Protein AF-A0A0R3QL56-F1 (afdb_monomer_lite)

Foldseek 3Di:
DPPPPDDDVVVVLVVQQLLQLQFDDDLVDDRPDPPADSDPPRSNVNHDPAQPQPDDDPPDDPVLVVPDDLPCVVVLVSLVRHPVVRYHPVVVVVSVVVNVSNVVNNVVDPDDDDDDPDDDDDDDDDDDDDDDPPQDPVCNPQPPPPVDCDVVVVVVVVVVVVVVVVVVVVVVVVVVVVVVVVVVVVVVVVVVVVVVVVVVVVVVVVVVVVVVVVVVVVVVVVD

Organism: NCBI:txid42155

Secondary structure (DSSP, 8-state):
--------HHHHHHHHHHHHHTS---TT---SSTTS--STTGGGTT---S--TTPPPP----GGGT--SGGGHHHHHHHHTS-GGGS-HHHHHHHHHHHHHHHHHHHH---PPPPPPPPPPPPPP-PPP---TT--GGGTTS-S-GGG--HHHHHHHHHHHHHHHHHHHHHHHHHHHHHHHHHHHHHHHHHHHHHHHHHHHHHHHHHHHHHHHHHHHHHHH--

InterPro domains:
  IPR007276 Nucleolar protein 14 [PF04147] (73-212)
  IPR007276 Nucleolar protein 14 [PTHR23183] (73-220)

Sequence (223 aa):
MIIEFGYLPEVIAFLHGVLLMAIENSDDEHCPTTTFPISLPHRRMLFVTDDCSMIEIPSQLDIKQIFVDDTDRPLLGLLSRLPRNLYPSQLLTELSALESFITAQSSRNLLKQLQRPAKQKKMLDLLEPRFDENYNIEKAHYEKNTAKKSKKVEIKQLTKKYKKELRGTVRELRRDNQFLNREKRQEMLESDKARKEKTKWLISTLQGQESEYKKNAYMKQKL

Radius of gyration: 65.93 Å; chains: 1; bounding box: 111×53×179 Å

Structure (mmCIF, N/CA/C/O backbone):
data_AF-A0A0R3QL56-F1
#
_entry.id   AF-A0A0R3QL56-F1
#
loop_
_atom_site.group_PDB
_atom_site.id
_atom_site.type_symbol
_atom_site.label_atom_id
_atom_site.label_alt_id
_atom_site.label_comp_id
_atom_site.label_asym_id
_atom_site.label_entity_id
_atom_site.label_seq_id
_atom_site.pdbx_PDB_ins_code
_atom_site.Cartn_x
_atom_site.Cartn_y
_atom_site.Cartn_z
_atom_site.occupancy
_atom_site.B_iso_or_equiv
_atom_site.auth_seq_id
_atom_site.auth_comp_id
_atom_site.auth_asym_id
_atom_site.auth_atom_id
_atom_site.pdbx_PDB_model_num
ATOM 1 N N . MET A 1 1 ? 39.988 13.722 -43.115 1.00 32.56 1 MET A N 1
ATOM 2 C CA . MET A 1 1 ? 38.906 13.923 -44.096 1.00 32.56 1 MET A CA 1
ATOM 3 C C . MET A 1 1 ? 38.188 12.591 -44.221 1.00 32.56 1 MET A C 1
ATOM 5 O O . MET A 1 1 ? 38.680 11.711 -44.910 1.00 32.56 1 MET A O 1
ATOM 9 N N . ILE A 1 2 ? 37.149 12.380 -43.412 1.00 34.25 2 ILE A N 1
ATOM 10 C CA . ILE A 1 2 ? 36.343 11.156 -43.468 1.00 34.25 2 ILE A CA 1
ATOM 11 C C . ILE A 1 2 ? 35.425 11.362 -44.668 1.00 34.25 2 ILE A C 1
ATOM 13 O O . ILE A 1 2 ? 34.554 12.224 -44.622 1.00 34.25 2 ILE A O 1
ATOM 17 N N . ILE A 1 3 ? 35.720 10.687 -45.775 1.00 43.38 3 ILE A N 1
ATOM 18 C CA . ILE A 1 3 ? 34.840 10.676 -46.941 1.00 43.38 3 ILE A CA 1
ATOM 19 C C . ILE A 1 3 ? 33.624 9.857 -46.506 1.00 43.38 3 ILE A C 1
ATOM 21 O O . ILE A 1 3 ? 33.721 8.642 -46.351 1.00 43.38 3 ILE A O 1
ATOM 25 N N . GLU A 1 4 ? 32.513 10.527 -46.200 1.00 44.88 4 GLU A N 1
ATOM 26 C CA . GLU A 1 4 ? 31.228 9.859 -46.020 1.00 44.88 4 GLU A CA 1
ATOM 27 C C . GLU A 1 4 ? 30.802 9.313 -47.385 1.00 44.88 4 GLU A C 1
ATOM 29 O O . GLU A 1 4 ? 30.279 10.038 -48.229 1.00 44.88 4 GLU A O 1
ATOM 34 N N . PHE A 1 5 ? 31.068 8.031 -47.628 1.00 59.28 5 PHE A N 1
ATOM 35 C CA . PHE A 1 5 ? 30.445 7.309 -48.729 1.00 59.28 5 PHE A CA 1
ATOM 36 C C . PHE A 1 5 ? 28.973 7.105 -48.362 1.00 59.28 5 PHE A C 1
ATOM 38 O O . PHE A 1 5 ? 28.604 6.147 -47.688 1.00 59.28 5 PHE A O 1
ATOM 45 N N . GLY A 1 6 ? 28.135 8.076 -48.720 1.00 60.78 6 GLY A N 1
ATOM 46 C CA . GLY A 1 6 ? 26.689 7.937 -48.621 1.00 60.78 6 GLY A CA 1
ATOM 47 C C . GLY A 1 6 ? 26.198 6.908 -49.636 1.00 60.78 6 GLY A C 1
ATOM 48 O O . GLY A 1 6 ? 26.527 6.994 -50.818 1.00 60.78 6 GLY A O 1
ATOM 49 N N . TYR A 1 7 ? 25.397 5.945 -49.187 1.00 71.88 7 TYR A N 1
ATOM 50 C CA . TYR A 1 7 ? 24.716 5.008 -50.075 1.00 71.88 7 TYR A CA 1
ATOM 51 C C . TYR A 1 7 ? 23.687 5.756 -50.938 1.00 71.88 7 TYR A C 1
ATOM 53 O O . TYR A 1 7 ? 22.741 6.343 -50.407 1.00 71.88 7 TYR A O 1
ATOM 61 N N . LEU A 1 8 ? 23.868 5.740 -52.263 1.00 77.12 8 LEU A N 1
ATOM 62 C CA . LEU A 1 8 ? 22.960 6.364 -53.229 1.00 77.12 8 LEU A CA 1
ATOM 63 C C . LEU A 1 8 ? 22.111 5.288 -53.934 1.00 77.12 8 LEU A C 1
ATOM 65 O O . LEU A 1 8 ? 22.540 4.742 -54.956 1.00 77.12 8 LEU A O 1
ATOM 69 N N . PRO A 1 9 ? 20.895 4.982 -53.435 1.00 76.31 9 PRO A N 1
ATOM 70 C CA . PRO A 1 9 ? 20.059 3.912 -53.986 1.00 76.31 9 PRO A CA 1
ATOM 71 C C . PRO A 1 9 ? 19.673 4.145 -55.449 1.00 76.31 9 PRO A C 1
ATOM 73 O O . PRO A 1 9 ? 19.550 3.193 -56.214 1.00 76.31 9 PRO A O 1
ATOM 76 N N . GLU A 1 10 ? 19.503 5.405 -55.853 1.00 80.44 10 GLU A N 1
ATOM 77 C CA . GLU A 1 10 ? 19.100 5.774 -57.213 1.00 80.44 10 GLU A CA 1
ATOM 78 C C . GLU A 1 10 ? 20.155 5.386 -58.252 1.00 80.44 10 GLU A C 1
ATOM 80 O O . GLU A 1 10 ? 19.816 4.839 -59.300 1.00 80.44 10 GLU A O 1
ATOM 85 N N . VAL A 1 11 ? 21.437 5.611 -57.943 1.00 78.75 11 VAL A N 1
ATOM 86 C CA . VAL A 1 11 ? 22.557 5.279 -58.837 1.00 78.75 11 VAL A CA 1
ATOM 87 C C . VAL A 1 11 ? 22.675 3.766 -58.995 1.00 78.75 11 VAL A C 1
ATOM 89 O O . VAL A 1 11 ? 22.840 3.268 -60.105 1.00 78.75 11 VAL A O 1
ATOM 92 N N . ILE A 1 12 ? 22.524 3.020 -57.902 1.00 76.88 12 ILE A N 1
ATOM 93 C CA . ILE A 1 12 ? 22.614 1.555 -57.913 1.00 76.88 12 ILE A CA 1
ATOM 94 C C . ILE A 1 12 ? 21.428 0.944 -58.663 1.00 76.88 12 ILE A C 1
ATOM 96 O O . ILE A 1 12 ? 21.616 0.060 -59.498 1.00 76.88 12 ILE A O 1
ATOM 100 N N . ALA A 1 13 ? 20.214 1.449 -58.434 1.00 79.25 13 ALA A N 1
ATOM 101 C CA . ALA A 1 13 ? 19.027 1.023 -59.168 1.00 79.25 13 ALA A CA 1
ATOM 102 C C . ALA A 1 13 ? 19.128 1.363 -60.666 1.00 79.25 13 ALA A C 1
ATOM 104 O O . ALA A 1 13 ? 18.725 0.561 -61.513 1.00 79.25 13 ALA A O 1
ATOM 105 N N . PHE A 1 14 ? 19.720 2.515 -61.003 1.00 82.31 14 PHE A N 1
ATOM 106 C CA . PHE A 1 14 ? 20.010 2.898 -62.382 1.00 82.31 14 PHE A CA 1
ATOM 107 C C . PHE A 1 14 ? 20.999 1.931 -63.047 1.00 82.31 14 PHE A C 1
ATOM 109 O O . PHE A 1 14 ? 20.688 1.376 -64.098 1.00 82.31 14 PHE A O 1
ATOM 116 N N . LEU A 1 15 ? 22.147 1.661 -62.416 1.00 79.44 15 LEU A N 1
ATOM 117 C CA . LEU A 1 15 ? 23.152 0.716 -62.922 1.00 79.44 15 LEU A CA 1
ATOM 118 C C . LEU A 1 15 ? 22.586 -0.700 -63.083 1.00 79.44 15 LEU A C 1
ATOM 120 O O . LEU A 1 15 ? 22.841 -1.356 -64.092 1.00 79.44 15 LEU A O 1
ATOM 124 N N . HIS A 1 16 ? 21.773 -1.152 -62.128 1.00 80.25 16 HIS A N 1
ATOM 125 C CA . HIS A 1 16 ? 21.081 -2.434 -62.213 1.00 80.25 16 HIS A CA 1
ATOM 126 C C . HIS A 1 16 ? 20.135 -2.488 -63.423 1.00 80.25 16 HIS A C 1
ATOM 128 O O . HIS A 1 16 ? 20.106 -3.488 -64.134 1.00 80.25 16 HIS A O 1
ATOM 134 N N . GLY A 1 17 ? 19.385 -1.414 -63.694 1.00 82.12 17 GLY A N 1
ATOM 135 C CA . GLY A 1 17 ? 18.523 -1.325 -64.875 1.00 82.12 17 GLY A CA 1
ATOM 136 C C . GLY A 1 17 ? 19.298 -1.316 -66.197 1.00 82.12 17 GLY A C 1
ATOM 137 O O . GLY A 1 17 ? 18.910 -2.018 -67.129 1.00 82.12 17 GLY A O 1
ATOM 138 N N . VAL A 1 18 ? 20.429 -0.604 -66.262 1.00 83.12 18 VAL A N 1
ATOM 139 C CA . VAL A 1 18 ? 21.322 -0.605 -67.439 1.00 83.12 18 VAL A CA 1
ATOM 140 C C . VAL A 1 18 ? 21.872 -2.004 -67.714 1.00 83.12 18 VAL A C 1
ATOM 142 O O . VAL A 1 18 ? 21.819 -2.470 -68.851 1.00 83.12 18 VAL A O 1
ATOM 145 N N . LEU A 1 19 ? 22.362 -2.695 -66.680 1.00 81.75 19 LEU A N 1
ATOM 146 C CA . LEU A 1 19 ? 22.872 -4.061 -66.811 1.00 81.75 19 LEU A CA 1
ATOM 147 C C . LEU A 1 19 ? 21.775 -5.040 -67.227 1.00 81.75 19 LEU A C 1
ATOM 149 O O . LEU A 1 19 ? 22.025 -5.908 -68.059 1.00 81.75 19 LEU A O 1
ATOM 153 N N . LEU A 1 20 ? 20.555 -4.871 -66.712 1.00 82.88 20 LEU A N 1
ATOM 154 C CA . LEU A 1 20 ? 19.416 -5.684 -67.121 1.00 82.88 20 LEU A CA 1
ATOM 155 C C . LEU A 1 20 ? 19.157 -5.518 -68.629 1.00 82.88 20 LEU A C 1
ATOM 157 O O . LEU A 1 20 ? 19.038 -6.508 -69.336 1.00 82.88 20 LEU A O 1
ATOM 161 N N . MET A 1 21 ? 19.197 -4.302 -69.177 1.00 82.38 21 MET A N 1
ATOM 162 C CA . MET A 1 21 ? 19.014 -4.082 -70.623 1.00 82.38 21 MET A CA 1
ATOM 163 C C . MET A 1 21 ? 20.116 -4.679 -71.520 1.00 82.38 21 MET A C 1
ATOM 165 O O . MET A 1 21 ? 19.913 -4.804 -72.731 1.00 82.38 21 MET A O 1
ATOM 169 N N . ALA A 1 22 ? 21.272 -5.023 -70.944 1.00 82.00 22 ALA A N 1
ATOM 170 C CA . ALA A 1 22 ? 22.403 -5.640 -71.636 1.00 82.00 22 ALA A CA 1
ATOM 171 C C . ALA A 1 22 ? 22.375 -7.183 -71.610 1.00 82.00 22 ALA A C 1
ATOM 173 O O . ALA A 1 22 ? 23.239 -7.822 -72.211 1.00 82.00 22 ALA A O 1
ATOM 174 N N . ILE A 1 23 ? 21.392 -7.790 -70.935 1.00 81.31 23 ILE A N 1
ATOM 175 C CA . ILE A 1 23 ? 21.256 -9.241 -70.740 1.00 81.31 23 ILE A CA 1
ATOM 176 C C . ILE A 1 23 ? 19.947 -9.737 -71.371 1.00 81.31 23 ILE A C 1
ATOM 178 O O . ILE A 1 23 ? 18.990 -8.986 -71.570 1.00 81.31 23 ILE A O 1
ATOM 182 N N . GLU A 1 24 ? 19.894 -11.024 -71.709 1.00 77.19 24 GLU A N 1
ATOM 183 C CA . GLU A 1 24 ? 18.652 -11.693 -72.088 1.00 77.19 24 GLU A CA 1
ATOM 184 C C . GLU A 1 24 ? 17.809 -12.018 -70.842 1.00 77.19 24 GLU A C 1
ATOM 186 O O . GLU A 1 24 ? 18.185 -12.867 -70.036 1.00 77.19 24 GLU A O 1
ATOM 191 N N . ASN A 1 25 ? 16.665 -11.340 -70.684 1.00 71.94 25 ASN A N 1
ATOM 192 C CA . ASN A 1 25 ? 15.788 -11.489 -69.515 1.00 71.94 25 ASN A CA 1
ATOM 193 C C . ASN A 1 25 ? 14.375 -11.946 -69.903 1.00 71.94 25 ASN A C 1
ATOM 195 O O . ASN A 1 25 ? 13.873 -11.605 -70.975 1.00 71.94 25 ASN A O 1
ATOM 199 N N . SER A 1 26 ? 13.717 -12.666 -68.990 1.00 69.25 26 SER A N 1
ATOM 200 C CA . SER A 1 26 ? 12.323 -13.140 -69.117 1.00 69.25 26 SER A CA 1
ATOM 201 C C . SER A 1 26 ? 11.332 -12.104 -68.582 1.00 69.25 26 SER A C 1
ATOM 203 O O . SER A 1 26 ? 11.697 -11.346 -67.693 1.00 69.25 26 SER A O 1
ATOM 205 N N . ASP A 1 27 ? 10.097 -12.026 -69.090 1.00 64.25 27 ASP A N 1
ATOM 206 C CA . ASP A 1 27 ? 9.088 -10.983 -68.759 1.00 64.25 27 ASP A CA 1
ATOM 207 C C . ASP A 1 27 ? 8.802 -10.771 -67.260 1.00 64.25 27 ASP A C 1
ATOM 209 O O . ASP A 1 27 ? 8.359 -9.696 -66.864 1.00 64.25 27 ASP A O 1
ATOM 213 N N . ASP A 1 28 ? 9.153 -11.735 -66.412 1.00 67.38 28 ASP A N 1
ATOM 214 C CA . ASP A 1 28 ? 8.991 -11.648 -64.959 1.00 67.38 28 ASP A CA 1
ATOM 215 C C . ASP A 1 28 ? 10.048 -10.758 -64.262 1.00 67.38 28 ASP A C 1
ATOM 217 O O . ASP A 1 28 ? 9.819 -10.254 -63.158 1.00 67.38 28 ASP A O 1
ATOM 221 N N . GLU A 1 29 ? 11.202 -10.512 -64.893 1.00 72.38 29 GLU A N 1
ATOM 222 C CA . GLU A 1 29 ? 12.303 -9.721 -64.321 1.00 72.38 29 GLU A CA 1
ATOM 223 C C . GLU A 1 29 ? 12.139 -8.219 -64.620 1.00 72.38 29 GLU A C 1
ATOM 225 O O . GLU A 1 29 ? 12.361 -7.757 -65.744 1.00 72.38 29 GLU A O 1
ATOM 230 N N . HIS A 1 30 ? 11.767 -7.447 -63.596 1.00 67.75 30 HIS A N 1
ATOM 231 C CA . HIS A 1 30 ? 11.478 -6.015 -63.708 1.00 67.75 30 HIS A CA 1
ATOM 232 C C . HIS A 1 30 ? 12.658 -5.142 -63.261 1.00 67.75 30 HIS A C 1
ATOM 234 O O . HIS A 1 30 ? 13.338 -5.437 -62.275 1.00 67.75 30 HIS A O 1
ATOM 240 N N . CYS A 1 31 ? 12.866 -4.020 -63.957 1.00 67.81 31 CYS A N 1
ATOM 241 C CA . CYS A 1 31 ? 13.804 -2.987 -63.527 1.00 67.81 31 CYS A CA 1
ATOM 242 C C . CYS A 1 31 ? 13.354 -2.391 -62.177 1.00 67.81 31 CYS A C 1
ATOM 244 O O . CYS A 1 31 ? 12.169 -2.094 -62.018 1.00 67.81 31 CYS A O 1
ATOM 246 N N . PRO A 1 32 ? 14.271 -2.148 -61.222 1.00 67.25 32 PRO A N 1
ATOM 247 C CA . PRO A 1 32 ? 13.924 -1.532 -59.938 1.00 67.25 32 PRO A CA 1
ATOM 248 C C . PRO A 1 32 ? 13.447 -0.077 -60.087 1.00 67.25 32 PRO A C 1
ATOM 250 O O . PRO A 1 32 ? 12.722 0.425 -59.232 1.00 67.25 32 PRO A O 1
ATOM 253 N N . THR A 1 33 ? 13.820 0.585 -61.186 1.00 67.12 33 THR A N 1
ATOM 254 C CA . THR A 1 33 ? 13.411 1.953 -61.522 1.00 67.12 33 THR A CA 1
ATOM 255 C C . THR A 1 33 ? 12.491 1.948 -62.743 1.00 67.12 33 THR A C 1
ATOM 257 O O . THR A 1 33 ? 12.754 1.252 -63.723 1.00 67.12 33 THR A O 1
ATOM 260 N N . THR A 1 34 ? 11.455 2.790 -62.728 1.00 63.94 34 THR A N 1
ATOM 261 C CA . THR A 1 34 ? 10.482 2.962 -63.827 1.00 63.94 34 THR A CA 1
ATOM 262 C C . THR A 1 34 ? 11.047 3.671 -65.064 1.00 63.94 34 THR A C 1
ATOM 264 O O . THR A 1 34 ? 10.349 3.812 -66.065 1.00 63.94 34 THR A O 1
ATOM 267 N N . THR A 1 35 ? 12.302 4.124 -65.008 1.00 71.56 35 THR A N 1
ATOM 268 C CA . THR A 1 35 ? 12.969 4.882 -66.076 1.00 71.56 35 THR A CA 1
ATOM 269 C C . THR A 1 35 ? 13.346 4.017 -67.281 1.00 71.56 35 THR A C 1
ATOM 271 O O . THR A 1 35 ? 13.572 4.551 -68.364 1.00 71.56 35 THR A O 1
ATOM 274 N N . PHE A 1 36 ? 13.410 2.691 -67.125 1.00 76.44 36 PHE A N 1
ATOM 275 C CA . PHE A 1 36 ? 13.842 1.791 -68.194 1.00 76.44 36 PHE A CA 1
ATOM 276 C C . PHE A 1 36 ? 12.661 1.090 -68.878 1.00 76.44 36 PHE A C 1
ATOM 278 O O . PHE A 1 36 ? 11.717 0.674 -68.203 1.00 76.44 36 PHE A O 1
ATOM 285 N N . PRO A 1 37 ? 12.706 0.928 -70.212 1.00 71.25 37 PRO A N 1
ATOM 286 C CA . PRO A 1 37 ? 11.632 0.302 -70.973 1.00 71.25 37 PRO A CA 1
ATOM 287 C C . PRO A 1 37 ? 11.508 -1.196 -70.660 1.00 71.25 37 PRO A C 1
ATOM 289 O O . PRO A 1 37 ? 12.490 -1.936 -70.675 1.00 71.25 37 PRO A O 1
ATOM 292 N N . ILE A 1 38 ? 10.275 -1.646 -70.418 1.00 69.69 38 ILE A N 1
ATOM 293 C CA . ILE A 1 38 ? 9.968 -3.021 -69.983 1.00 69.69 38 ILE A CA 1
ATOM 294 C C . ILE A 1 38 ? 9.571 -3.917 -71.174 1.00 69.69 38 ILE A C 1
ATOM 296 O O . ILE A 1 38 ? 9.681 -5.135 -71.096 1.00 69.69 38 ILE A O 1
ATOM 300 N N . SER A 1 39 ? 9.152 -3.343 -72.307 1.00 78.69 39 SER A N 1
ATOM 301 C CA . SER A 1 39 ? 8.715 -4.098 -73.489 1.00 78.69 39 SER A CA 1
ATOM 302 C C . SER A 1 39 ? 9.831 -4.314 -74.517 1.00 78.69 39 SER A C 1
ATOM 304 O O . SER A 1 39 ? 10.695 -3.461 -74.739 1.00 78.69 39 SER A O 1
ATOM 306 N N . LEU A 1 40 ? 9.798 -5.459 -75.204 1.00 74.56 40 LEU A N 1
ATOM 307 C CA . LEU A 1 40 ? 10.603 -5.681 -76.409 1.00 74.56 40 LEU A CA 1
ATOM 308 C C . LEU A 1 40 ? 10.109 -4.763 -77.550 1.00 74.56 40 LEU A C 1
ATOM 310 O O . LEU A 1 40 ? 8.904 -4.523 -77.647 1.00 74.56 40 LEU A O 1
ATOM 314 N N . PRO A 1 41 ? 10.996 -4.227 -78.416 1.00 75.75 41 PRO A N 1
ATOM 315 C CA . PRO A 1 41 ? 12.444 -4.478 -78.513 1.00 75.75 41 PRO A CA 1
ATOM 316 C C . PRO A 1 41 ? 13.303 -3.631 -77.556 1.00 75.75 41 PRO A C 1
ATOM 318 O O . PRO A 1 41 ? 14.470 -3.943 -77.334 1.00 75.75 41 PRO A O 1
ATOM 321 N N . HIS A 1 42 ? 12.731 -2.583 -76.960 1.00 80.19 42 HIS A N 1
ATOM 322 C CA . HIS A 1 42 ? 13.450 -1.580 -76.168 1.00 80.19 42 HIS A CA 1
ATOM 323 C C . HIS A 1 42 ? 14.104 -2.151 -74.907 1.00 80.19 42 HIS A C 1
ATOM 325 O O . HIS A 1 42 ? 15.119 -1.636 -74.454 1.00 80.19 42 HIS A O 1
ATOM 331 N N . ARG A 1 43 ? 13.580 -3.256 -74.377 1.00 75.62 43 ARG A N 1
ATOM 332 C CA . ARG A 1 43 ? 14.170 -3.981 -73.250 1.00 75.62 43 ARG A CA 1
ATOM 333 C C . ARG A 1 43 ? 15.570 -4.547 -73.537 1.00 75.62 43 ARG A C 1
ATOM 335 O O . ARG A 1 43 ? 16.354 -4.678 -72.608 1.00 75.62 43 ARG A O 1
ATOM 342 N N . ARG A 1 44 ? 15.899 -4.863 -74.797 1.00 80.00 44 ARG A N 1
ATOM 343 C CA . ARG A 1 44 ? 17.210 -5.408 -75.221 1.00 80.00 44 ARG A CA 1
ATOM 344 C C . ARG A 1 44 ? 18.082 -4.366 -75.924 1.00 80.00 44 ARG A C 1
ATOM 346 O O . ARG A 1 44 ? 18.986 -4.722 -76.667 1.00 80.00 44 ARG A O 1
ATOM 353 N N . MET A 1 45 ? 17.810 -3.076 -75.726 1.00 81.56 45 MET A N 1
ATOM 354 C CA . MET A 1 45 ? 18.470 -2.008 -76.488 1.00 81.56 45 MET A CA 1
ATOM 355 C C . MET A 1 45 ? 19.997 -1.974 -76.306 1.00 81.56 45 MET A C 1
ATOM 357 O O . MET A 1 45 ? 20.696 -1.501 -77.194 1.00 81.56 45 MET A O 1
ATOM 361 N N . LEU A 1 46 ? 20.512 -2.466 -75.175 1.00 82.94 46 LEU A N 1
ATOM 362 C CA . LEU A 1 46 ? 21.948 -2.511 -74.879 1.00 82.94 46 LEU A CA 1
ATOM 363 C C . LEU A 1 46 ? 22.538 -3.923 -75.006 1.00 82.94 46 LEU A C 1
ATOM 365 O O . LEU A 1 46 ? 23.696 -4.140 -74.652 1.00 82.94 46 LEU A O 1
ATOM 369 N N . PHE A 1 47 ? 21.751 -4.892 -75.478 1.00 83.19 47 PHE A N 1
ATOM 370 C CA . PHE A 1 47 ? 22.224 -6.252 -75.689 1.00 83.19 47 PHE A CA 1
ATOM 371 C C . PHE A 1 47 ? 23.168 -6.275 -76.892 1.00 83.19 47 PHE A C 1
ATOM 373 O O . PHE A 1 47 ? 22.782 -5.922 -78.006 1.00 83.19 47 PHE A O 1
ATOM 380 N N . VAL A 1 48 ? 24.410 -6.691 -76.663 1.00 80.69 48 VAL A N 1
ATOM 381 C CA . VAL A 1 48 ? 25.426 -6.765 -77.714 1.00 80.69 48 VAL A CA 1
ATOM 382 C C . VAL A 1 48 ? 25.176 -8.010 -78.560 1.00 80.69 48 VAL A C 1
ATOM 384 O O . VAL A 1 48 ? 25.239 -9.126 -78.050 1.00 80.69 48 VAL A O 1
ATOM 387 N N . THR A 1 49 ? 24.872 -7.815 -79.843 1.00 75.88 49 THR A N 1
ATOM 388 C CA . THR A 1 49 ? 24.694 -8.898 -80.826 1.00 75.88 49 THR A CA 1
ATOM 389 C C . THR A 1 49 ? 25.927 -9.130 -81.691 1.00 75.88 49 THR A C 1
ATOM 391 O O . THR A 1 49 ? 26.100 -10.234 -82.201 1.00 75.88 49 THR A O 1
ATOM 394 N N . ASP A 1 50 ? 26.773 -8.110 -81.832 1.00 78.81 50 ASP A N 1
ATOM 395 C CA . ASP A 1 50 ? 27.890 -8.089 -82.774 1.00 78.81 50 ASP A CA 1
ATOM 396 C C . ASP A 1 50 ? 29.231 -8.174 -82.025 1.00 78.81 50 ASP A C 1
ATOM 398 O O . ASP A 1 50 ? 29.358 -7.694 -80.893 1.00 78.81 50 ASP A O 1
ATOM 402 N N . ASP A 1 51 ? 30.252 -8.758 -82.657 1.00 74.38 51 ASP A N 1
ATOM 403 C CA . ASP A 1 51 ? 31.580 -8.923 -82.057 1.00 74.38 51 ASP A CA 1
ATOM 404 C C . ASP A 1 51 ? 32.244 -7.558 -81.782 1.00 74.38 51 ASP A C 1
ATOM 406 O O . ASP A 1 51 ? 32.653 -6.842 -82.696 1.00 74.38 51 ASP A O 1
ATOM 410 N N . CYS A 1 52 ? 32.407 -7.205 -80.503 1.00 69.56 52 CYS A N 1
ATOM 411 C CA . CYS A 1 52 ? 32.957 -5.915 -80.058 1.00 69.56 52 CYS A CA 1
ATOM 412 C C . CYS A 1 52 ? 34.436 -5.996 -79.637 1.00 69.56 52 CYS A C 1
ATOM 414 O O . CYS A 1 52 ? 34.932 -5.146 -78.895 1.00 69.56 52 CYS A O 1
ATOM 416 N N . SER A 1 53 ? 35.161 -7.014 -80.100 1.00 67.50 53 SER A N 1
ATOM 417 C CA . SER A 1 53 ? 36.526 -7.341 -79.660 1.00 67.50 53 SER A CA 1
ATOM 418 C C . SER A 1 53 ? 37.581 -6.261 -79.948 1.00 67.50 53 SER A C 1
ATOM 420 O O . SER A 1 53 ? 38.635 -6.270 -79.315 1.00 67.50 53 SER A O 1
ATOM 422 N N . MET A 1 54 ? 37.296 -5.324 -80.859 1.00 63.78 54 MET A N 1
ATOM 423 C CA . MET A 1 54 ? 38.222 -4.282 -81.332 1.00 63.78 54 MET A CA 1
ATOM 424 C C . MET A 1 54 ? 37.961 -2.881 -80.751 1.00 63.78 54 MET A C 1
ATOM 426 O O . MET A 1 54 ? 38.633 -1.928 -81.138 1.00 63.78 54 MET A O 1
ATOM 430 N N . ILE A 1 55 ? 36.972 -2.719 -79.868 1.00 73.94 55 ILE A N 1
ATOM 431 C CA . ILE A 1 55 ? 36.605 -1.402 -79.330 1.00 73.94 55 ILE A CA 1
ATOM 432 C C . ILE A 1 55 ? 37.530 -1.044 -78.160 1.00 73.94 55 ILE A C 1
ATOM 434 O O . ILE A 1 55 ? 37.601 -1.772 -77.170 1.00 73.94 55 ILE A O 1
ATOM 438 N N . GLU A 1 56 ? 38.214 0.097 -78.255 1.00 67.81 56 GLU A N 1
ATOM 439 C CA . GLU A 1 56 ? 39.001 0.661 -77.155 1.00 67.81 56 GLU A CA 1
ATOM 440 C C . GLU A 1 56 ? 38.069 1.282 -76.108 1.00 67.81 56 GLU A C 1
ATOM 442 O O . GLU A 1 56 ? 37.300 2.201 -76.397 1.00 67.81 56 GLU A O 1
ATOM 447 N N . ILE A 1 57 ? 38.123 0.771 -74.876 1.00 67.56 57 ILE A N 1
ATOM 448 C CA . ILE A 1 57 ? 37.302 1.275 -73.773 1.00 67.56 57 ILE A CA 1
ATOM 449 C C . ILE A 1 57 ? 38.075 2.393 -73.059 1.00 67.56 57 ILE A C 1
ATOM 451 O O . ILE A 1 57 ? 39.195 2.155 -72.600 1.00 67.56 57 ILE A O 1
ATOM 455 N N . PRO A 1 58 ? 37.503 3.601 -72.902 1.00 65.69 58 PRO A N 1
ATOM 456 C CA . PRO A 1 58 ? 38.136 4.650 -72.116 1.00 65.69 58 PRO A CA 1
ATOM 457 C C . PRO A 1 58 ? 38.210 4.233 -70.639 1.00 65.69 58 PRO A C 1
ATOM 459 O O . PRO A 1 58 ? 37.196 4.043 -69.967 1.00 65.69 58 PRO A O 1
ATOM 462 N N . SER A 1 59 ? 39.430 4.106 -70.117 1.00 60.59 59 SER A N 1
ATOM 463 C CA . SER A 1 59 ? 39.716 3.772 -68.720 1.00 60.59 59 SER A CA 1
ATOM 464 C C . SER A 1 59 ? 39.446 4.978 -67.813 1.00 60.59 59 SER A C 1
ATOM 466 O O . SER A 1 59 ? 40.364 5.721 -67.465 1.00 60.59 59 SER A O 1
ATOM 468 N N . GLN A 1 60 ? 38.181 5.231 -67.478 1.00 58.84 60 GLN A N 1
ATOM 469 C CA . GLN A 1 60 ? 37.812 6.383 -66.642 1.00 58.84 60 GLN A CA 1
ATOM 470 C C . GLN A 1 60 ? 37.076 6.041 -65.348 1.00 58.84 60 GLN A C 1
ATOM 472 O O . GLN A 1 60 ? 36.920 6.928 -64.514 1.00 58.84 60 GLN A O 1
ATOM 477 N N . LEU A 1 61 ? 36.659 4.792 -65.126 1.00 57.91 61 LEU A N 1
ATOM 478 C CA . LEU A 1 61 ? 35.863 4.450 -63.947 1.00 57.91 61 LEU A CA 1
ATOM 479 C C . LEU A 1 61 ? 36.518 3.329 -63.142 1.00 57.91 61 LEU A C 1
ATOM 481 O O . LEU A 1 61 ? 36.575 2.184 -63.579 1.00 57.91 61 LEU A O 1
ATOM 485 N N . ASP A 1 62 ? 36.996 3.673 -61.945 1.00 63.06 62 ASP A N 1
ATOM 486 C CA . ASP A 1 62 ? 37.431 2.705 -60.940 1.00 63.06 62 ASP A CA 1
ATOM 487 C C . ASP A 1 62 ? 36.190 2.128 -60.251 1.00 63.06 62 ASP A C 1
ATOM 489 O O . ASP A 1 62 ? 35.658 2.665 -59.277 1.00 63.06 62 ASP A O 1
ATOM 493 N N . ILE A 1 63 ? 35.690 1.035 -60.819 1.00 62.59 63 ILE A N 1
ATOM 494 C CA . ILE A 1 63 ? 34.436 0.386 -60.427 1.00 62.59 63 ILE A CA 1
ATOM 495 C C . ILE A 1 63 ? 34.469 -0.075 -58.952 1.00 62.59 63 ILE A C 1
ATOM 497 O O . ILE A 1 63 ? 33.433 -0.147 -58.289 1.00 62.59 63 ILE A O 1
ATOM 501 N N . LYS A 1 64 ? 35.666 -0.291 -58.390 1.00 64.75 64 LYS A N 1
ATOM 502 C CA . LYS A 1 64 ? 35.876 -0.666 -56.981 1.00 64.75 64 LYS A CA 1
ATOM 503 C C . LYS A 1 64 ? 35.457 0.423 -55.991 1.00 64.75 64 LYS A C 1
ATOM 505 O O . LYS A 1 64 ? 35.177 0.105 -54.841 1.00 64.75 64 LYS A O 1
ATOM 510 N N . GLN A 1 65 ? 35.412 1.688 -56.414 1.00 64.00 65 GLN A N 1
ATOM 511 C CA . GLN A 1 65 ? 34.982 2.803 -55.558 1.00 64.00 65 GLN A CA 1
ATOM 512 C C . GLN A 1 65 ? 33.456 2.921 -55.462 1.00 64.00 65 GLN A C 1
ATOM 514 O O . GLN A 1 65 ? 32.953 3.558 -54.541 1.00 64.00 65 GLN A O 1
ATOM 519 N N . ILE A 1 66 ? 32.726 2.329 -56.412 1.00 64.62 66 ILE A N 1
ATOM 520 C CA . ILE A 1 66 ? 31.263 2.431 -56.507 1.00 64.62 66 ILE A CA 1
ATOM 521 C C . ILE A 1 66 ? 30.587 1.323 -55.687 1.00 64.62 66 ILE A C 1
ATOM 523 O O . ILE A 1 66 ? 29.563 1.560 -55.053 1.00 64.62 66 ILE A O 1
ATOM 527 N N . PHE A 1 67 ? 31.179 0.128 -55.663 1.00 64.25 67 PHE A N 1
ATOM 528 C CA . PHE A 1 67 ? 30.629 -1.057 -55.003 1.00 64.25 67 PHE A CA 1
ATOM 529 C C . PHE A 1 67 ? 31.248 -1.253 -53.617 1.00 64.25 67 PHE A C 1
ATOM 531 O O . PHE A 1 67 ? 32.230 -1.968 -53.458 1.00 64.25 67 PHE A O 1
ATOM 538 N N . VAL A 1 68 ? 30.729 -0.551 -52.609 1.00 62.16 68 VAL A N 1
ATOM 539 C CA . VAL A 1 68 ? 31.310 -0.544 -51.249 1.00 62.16 68 VAL A CA 1
ATOM 540 C C . VAL A 1 68 ? 30.571 -1.494 -50.285 1.00 62.16 68 VAL A C 1
ATOM 542 O O . VAL A 1 68 ? 31.180 -2.003 -49.338 1.00 62.16 68 VAL A O 1
ATOM 545 N N . ASP A 1 69 ? 29.301 -1.818 -50.561 1.00 61.44 69 ASP A N 1
ATOM 546 C CA . ASP A 1 69 ? 28.363 -2.386 -49.582 1.00 61.44 69 ASP A CA 1
ATOM 547 C C . ASP A 1 69 ? 27.715 -3.723 -50.006 1.00 61.44 69 ASP A C 1
ATOM 549 O O . ASP A 1 69 ? 27.748 -4.155 -51.153 1.00 61.44 69 ASP A O 1
ATOM 553 N N . ASP A 1 70 ? 27.060 -4.397 -49.052 1.00 60.25 70 ASP A N 1
ATOM 554 C CA . ASP A 1 70 ? 26.393 -5.704 -49.227 1.00 60.25 70 ASP A CA 1
ATOM 555 C C . ASP A 1 70 ? 25.194 -5.714 -50.202 1.00 60.25 70 ASP A C 1
ATOM 557 O O . ASP A 1 70 ? 24.565 -6.757 -50.417 1.00 60.25 70 ASP A O 1
ATOM 561 N N . THR A 1 71 ? 24.854 -4.572 -50.798 1.00 61.06 71 THR A N 1
ATOM 562 C CA . THR A 1 71 ? 23.712 -4.394 -51.707 1.00 61.06 71 THR A CA 1
ATOM 563 C C . THR A 1 71 ? 23.935 -4.950 -53.110 1.00 61.06 71 THR A C 1
ATOM 565 O O . THR A 1 71 ? 23.005 -4.950 -53.914 1.00 61.06 71 THR A O 1
ATOM 568 N N . ASP A 1 72 ? 25.129 -5.470 -53.394 1.00 66.19 72 ASP A N 1
ATOM 569 C CA . ASP A 1 72 ? 25.582 -5.794 -54.753 1.00 66.19 72 ASP A CA 1
ATOM 570 C C . ASP A 1 72 ? 25.371 -7.273 -55.127 1.00 66.19 72 ASP A C 1
ATOM 572 O O . ASP A 1 72 ? 25.679 -7.716 -56.234 1.00 66.19 72 ASP A O 1
ATOM 576 N N . ARG A 1 73 ? 24.770 -8.060 -54.222 1.00 66.19 73 ARG A N 1
ATOM 577 C CA . ARG A 1 73 ? 24.350 -9.450 -54.481 1.00 66.19 73 ARG A CA 1
ATOM 578 C C . ARG A 1 73 ? 23.504 -9.639 -55.751 1.00 66.19 73 ARG A C 1
ATOM 580 O O . ARG A 1 73 ? 23.802 -10.580 -56.486 1.00 66.19 73 ARG A O 1
ATOM 587 N N . PRO A 1 74 ? 22.478 -8.812 -56.050 1.00 70.19 74 PRO A N 1
ATOM 588 C CA . PRO A 1 74 ? 21.732 -8.948 -57.300 1.00 70.19 74 PRO A CA 1
ATOM 589 C C . PRO A 1 74 ? 22.599 -8.665 -58.537 1.00 70.19 7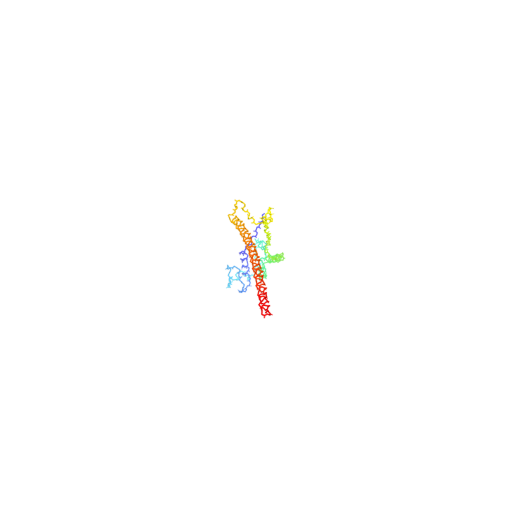4 PRO A C 1
ATOM 591 O O . PRO A 1 74 ? 22.419 -9.318 -59.563 1.00 70.19 74 PRO A O 1
ATOM 594 N N . LEU A 1 75 ? 23.590 -7.771 -58.435 1.00 74.44 75 LEU A N 1
ATOM 595 C CA . LEU A 1 75 ? 24.486 -7.442 -59.547 1.00 74.44 75 LEU A CA 1
ATOM 596 C C . LEU A 1 75 ? 25.387 -8.618 -59.921 1.00 74.44 75 LEU A C 1
ATOM 598 O O . LEU A 1 75 ? 25.572 -8.871 -61.106 1.00 74.44 75 LEU A O 1
ATOM 602 N N . LEU A 1 76 ? 25.875 -9.392 -58.945 1.00 77.62 76 LEU A N 1
ATOM 603 C CA . LEU A 1 76 ? 26.651 -10.608 -59.222 1.00 77.62 76 LEU A CA 1
ATOM 604 C C . LEU A 1 76 ? 25.863 -11.604 -60.093 1.00 77.62 76 LEU A C 1
ATOM 606 O O . LEU A 1 76 ? 26.414 -12.203 -61.016 1.00 77.62 76 LEU A O 1
ATOM 610 N N . GLY A 1 77 ? 24.558 -11.742 -59.830 1.00 78.50 77 GLY A N 1
ATOM 611 C CA . GLY A 1 77 ? 23.664 -12.566 -60.643 1.00 78.50 77 GLY A CA 1
ATOM 612 C C . GLY A 1 77 ? 23.578 -12.078 -62.090 1.00 78.50 77 GLY A C 1
ATOM 613 O O . GLY A 1 77 ? 23.657 -12.888 -63.012 1.00 78.50 77 GLY A O 1
ATOM 614 N N . LEU A 1 78 ? 23.495 -10.763 -62.300 1.00 78.75 78 LEU A N 1
ATOM 615 C CA . LEU A 1 78 ? 23.455 -10.161 -63.635 1.00 78.75 78 LEU A CA 1
ATOM 616 C C . LEU A 1 78 ? 24.792 -10.292 -64.378 1.00 78.75 78 LEU A C 1
ATOM 618 O O . LEU A 1 78 ? 24.810 -10.718 -65.529 1.00 78.75 78 LEU A O 1
ATOM 622 N N . LEU A 1 79 ? 25.919 -10.012 -63.718 1.00 81.12 79 LEU A N 1
ATOM 623 C CA . LEU A 1 79 ? 27.250 -10.110 -64.332 1.00 81.12 79 LEU A CA 1
ATOM 624 C C . LEU A 1 79 ? 27.549 -11.520 -64.863 1.00 81.12 79 LEU A C 1
ATOM 626 O O . LEU A 1 79 ? 28.145 -11.676 -65.930 1.00 81.12 79 LEU A O 1
ATOM 630 N N . SER A 1 80 ? 27.056 -12.552 -64.173 1.00 81.88 80 SER A N 1
ATOM 631 C CA . SER A 1 80 ? 27.206 -13.942 -64.611 1.00 81.88 80 SER A CA 1
ATOM 632 C C . SER A 1 80 ? 26.479 -14.272 -65.925 1.00 81.88 80 SER A C 1
ATOM 634 O O . SER A 1 80 ? 26.886 -15.196 -66.626 1.00 81.88 80 SER A O 1
ATOM 636 N N . ARG A 1 81 ? 25.430 -13.517 -66.280 1.00 83.00 81 ARG A N 1
ATOM 637 C CA . ARG A 1 81 ? 24.566 -13.766 -67.449 1.00 83.00 81 ARG A CA 1
ATOM 638 C C . ARG A 1 81 ? 24.986 -13.004 -68.708 1.00 83.00 81 ARG A C 1
ATOM 640 O O . ARG A 1 81 ? 24.388 -13.201 -69.763 1.00 83.00 81 ARG A O 1
ATOM 647 N N . LEU A 1 82 ? 25.983 -12.126 -68.617 1.00 83.19 82 LEU A N 1
ATOM 648 C CA . LEU A 1 82 ? 26.446 -11.333 -69.755 1.00 83.19 82 LEU A CA 1
ATOM 649 C C . LEU A 1 82 ? 27.087 -12.215 -70.848 1.00 83.19 82 LEU A C 1
ATOM 651 O O . LEU A 1 82 ? 27.779 -13.187 -70.525 1.00 83.19 82 LEU A O 1
ATOM 655 N N . PRO A 1 83 ? 26.930 -11.871 -72.142 1.00 79.94 83 PRO A N 1
ATOM 656 C CA . PRO A 1 83 ? 27.518 -12.625 -73.249 1.00 79.94 83 PRO A CA 1
ATOM 657 C C . PRO A 1 83 ? 29.043 -12.411 -73.335 1.00 79.94 83 PRO A C 1
ATOM 659 O O . PRO A 1 83 ? 29.546 -11.632 -74.139 1.00 79.94 83 PRO A O 1
ATOM 662 N N . ARG A 1 84 ? 29.809 -13.136 -72.507 1.00 78.81 84 ARG A N 1
ATOM 663 C CA . ARG A 1 84 ? 31.277 -12.994 -72.358 1.00 78.81 84 ARG A CA 1
ATOM 664 C C . ARG A 1 84 ? 32.074 -13.190 -73.652 1.00 78.81 84 ARG A C 1
ATOM 666 O O . ARG A 1 84 ? 33.163 -12.645 -73.779 1.00 78.81 84 ARG A O 1
ATOM 673 N N . ASN A 1 85 ? 31.537 -13.942 -74.607 1.00 78.75 85 ASN A N 1
ATOM 674 C CA . ASN A 1 85 ? 32.239 -14.283 -75.847 1.00 78.75 85 ASN A CA 1
ATOM 675 C C . ASN A 1 85 ? 32.353 -13.103 -76.828 1.00 78.75 85 ASN A C 1
ATOM 677 O O . ASN A 1 85 ? 33.200 -13.148 -77.712 1.00 78.75 85 ASN A O 1
ATOM 681 N N . LEU A 1 86 ? 31.523 -12.066 -76.669 1.00 79.62 86 LEU A N 1
ATOM 682 C CA . LEU A 1 86 ? 31.426 -10.936 -77.605 1.00 79.62 86 LEU A CA 1
ATOM 683 C C . LEU A 1 86 ? 32.250 -9.713 -77.163 1.00 79.62 86 LEU A C 1
ATOM 685 O O . LEU A 1 86 ? 32.356 -8.732 -77.900 1.00 79.62 86 LEU A O 1
ATOM 689 N N . TYR A 1 87 ? 32.822 -9.750 -75.955 1.00 81.12 87 TYR A N 1
ATOM 690 C CA . TYR A 1 87 ? 33.497 -8.610 -75.335 1.00 81.12 87 TYR A CA 1
ATOM 691 C C . TYR A 1 87 ? 35.025 -8.642 -75.506 1.00 81.12 87 TYR A C 1
ATOM 693 O O . TYR A 1 87 ? 35.623 -9.718 -75.587 1.00 81.12 87 TYR A O 1
ATOM 701 N N . PRO A 1 88 ? 35.689 -7.470 -75.509 1.00 84.38 88 PRO A N 1
ATOM 702 C CA . PRO A 1 88 ? 37.146 -7.386 -75.556 1.00 84.38 88 PRO A CA 1
ATOM 703 C C . PRO A 1 88 ? 37.794 -7.950 -74.281 1.00 84.38 88 PRO A C 1
ATOM 705 O O . PRO A 1 88 ? 37.229 -7.893 -73.185 1.00 84.38 88 PRO A O 1
ATOM 708 N N . SER A 1 89 ? 39.029 -8.445 -74.405 1.00 81.25 89 SER A N 1
ATOM 709 C CA . SER A 1 89 ? 39.771 -9.091 -73.307 1.00 81.25 89 SER A CA 1
ATOM 710 C C . SER A 1 89 ? 39.995 -8.179 -72.096 1.00 81.25 89 SER A C 1
ATOM 712 O O . SER A 1 89 ? 39.963 -8.658 -70.965 1.00 81.25 89 SER A O 1
ATOM 714 N N . GLN A 1 90 ? 40.144 -6.870 -72.324 1.00 81.88 90 GLN A N 1
ATOM 715 C CA . GLN A 1 90 ? 40.266 -5.849 -71.276 1.00 81.88 90 GLN A CA 1
ATOM 716 C C . GLN A 1 90 ? 39.031 -5.808 -70.363 1.00 81.88 90 GLN A C 1
ATOM 718 O O . GLN A 1 90 ? 39.146 -5.759 -69.140 1.00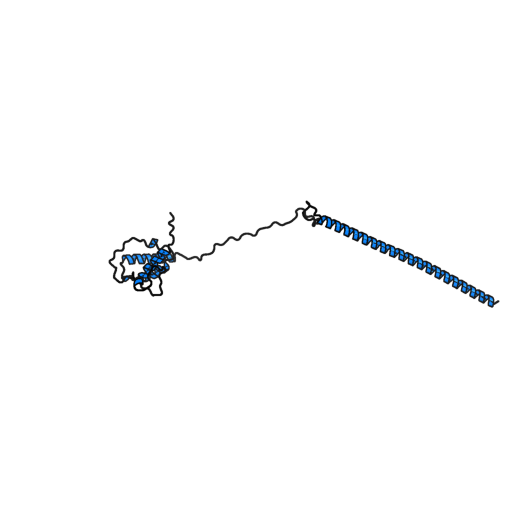 81.88 90 GLN A O 1
ATOM 723 N N . LEU A 1 91 ? 37.831 -5.878 -70.946 1.00 79.62 91 LEU A N 1
ATOM 724 C CA . LEU A 1 91 ? 36.581 -5.859 -70.188 1.00 79.62 91 LEU A CA 1
ATOM 725 C C . LEU A 1 91 ? 36.430 -7.146 -69.376 1.00 79.62 91 LEU A C 1
ATOM 727 O O . LEU A 1 91 ? 36.035 -7.105 -68.214 1.00 79.62 91 LEU A O 1
ATOM 731 N N . LEU A 1 92 ? 36.795 -8.290 -69.960 1.00 82.25 92 LEU A N 1
ATOM 732 C CA . LEU A 1 92 ? 36.731 -9.584 -69.281 1.00 82.25 92 LEU A CA 1
ATOM 733 C C . LEU A 1 92 ? 37.642 -9.639 -68.048 1.00 82.25 92 LEU A C 1
ATOM 735 O O . LEU A 1 92 ? 37.236 -10.179 -67.016 1.00 82.25 92 LEU A O 1
ATOM 739 N N . THR A 1 93 ? 38.839 -9.048 -68.120 1.00 85.19 93 THR A N 1
ATOM 740 C CA . THR A 1 93 ? 39.730 -8.954 -66.957 1.00 85.19 93 THR A CA 1
ATOM 741 C C . THR A 1 93 ? 39.128 -8.092 -65.852 1.00 85.19 93 THR A C 1
ATOM 743 O O . THR A 1 93 ? 39.111 -8.528 -64.700 1.00 85.19 93 THR A O 1
ATOM 746 N N . GLU A 1 94 ? 38.546 -6.938 -66.189 1.00 82.62 94 GLU A N 1
ATOM 747 C CA . GLU A 1 94 ? 37.909 -6.054 -65.203 1.00 82.62 94 GLU A CA 1
ATOM 748 C C . GLU A 1 94 ? 36.653 -6.676 -64.583 1.00 82.62 94 GLU A C 1
ATOM 750 O O . GLU A 1 94 ? 36.466 -6.612 -63.368 1.00 82.62 94 GLU A O 1
ATOM 755 N N . LEU A 1 95 ? 35.827 -7.363 -65.380 1.00 82.56 95 LEU A N 1
ATOM 756 C CA . LEU A 1 95 ? 34.668 -8.100 -64.872 1.00 82.56 95 LEU A CA 1
ATOM 757 C C . LEU A 1 95 ? 35.081 -9.205 -63.900 1.00 82.56 95 LEU A C 1
ATOM 759 O O . LEU A 1 95 ? 34.485 -9.334 -62.836 1.00 82.56 95 LEU A O 1
ATOM 763 N N . SER A 1 96 ? 36.120 -9.978 -64.226 1.00 84.94 96 SER A N 1
ATOM 764 C CA . SER A 1 96 ? 36.609 -11.033 -63.329 1.00 84.94 96 SER A CA 1
ATOM 765 C C . SER A 1 96 ? 37.168 -10.465 -62.018 1.00 84.94 96 SER A C 1
ATOM 767 O O . SER A 1 96 ? 36.916 -11.006 -60.937 1.00 84.94 96 SER A O 1
ATOM 769 N N . ALA A 1 97 ? 37.872 -9.329 -62.093 1.00 85.00 97 ALA A N 1
ATOM 770 C CA . ALA A 1 97 ? 38.366 -8.618 -60.924 1.00 85.00 97 ALA A CA 1
ATOM 771 C C . ALA A 1 97 ? 37.202 -8.115 -60.059 1.00 85.00 97 ALA A C 1
ATOM 773 O O . ALA A 1 97 ? 37.233 -8.283 -58.838 1.00 85.00 97 ALA A O 1
ATOM 774 N N . LEU A 1 98 ? 36.153 -7.576 -60.683 1.00 81.00 98 LEU A N 1
ATOM 775 C CA . LEU A 1 98 ? 34.941 -7.113 -60.016 1.00 81.00 98 LEU A CA 1
ATOM 776 C C . LEU A 1 98 ? 34.173 -8.255 -59.335 1.00 81.00 98 LEU A C 1
ATOM 778 O O . LEU A 1 98 ? 33.817 -8.138 -58.164 1.00 81.00 98 LEU A O 1
ATOM 782 N N . GLU A 1 99 ? 33.972 -9.382 -60.020 1.00 83.56 99 GLU A N 1
ATOM 783 C CA . GLU A 1 99 ? 33.320 -10.571 -59.452 1.00 83.56 99 GLU A CA 1
ATOM 784 C C . GLU A 1 99 ? 34.079 -11.088 -58.220 1.00 83.56 99 GLU A C 1
ATOM 786 O O . GLU A 1 99 ? 33.477 -11.366 -57.177 1.00 83.56 99 GLU A O 1
ATOM 791 N N . SER A 1 100 ? 35.413 -11.155 -58.297 1.00 85.19 100 SER A N 1
ATOM 792 C CA . SER A 1 100 ? 36.256 -11.554 -57.161 1.00 85.19 100 SER A CA 1
ATOM 793 C C . SER A 1 100 ? 36.174 -10.570 -55.986 1.00 85.19 100 SER A C 1
ATOM 795 O O . SER A 1 100 ? 36.189 -10.971 -54.823 1.00 85.19 100 SER A O 1
ATOM 797 N N . PHE A 1 101 ? 36.037 -9.277 -56.279 1.00 82.56 101 PHE A N 1
ATOM 798 C CA . PHE A 1 101 ? 35.933 -8.233 -55.271 1.00 82.56 101 PHE A CA 1
ATOM 799 C C . PHE A 1 101 ? 34.587 -8.285 -54.535 1.00 82.56 101 PHE A C 1
ATOM 801 O O . PHE A 1 101 ? 34.571 -8.316 -53.304 1.00 82.56 101 PHE A O 1
ATOM 808 N N . ILE A 1 102 ? 33.472 -8.395 -55.268 1.00 79.62 102 ILE A N 1
ATOM 809 C CA . ILE A 1 102 ? 32.118 -8.498 -54.694 1.00 79.62 102 ILE A CA 1
ATOM 810 C C . ILE A 1 102 ? 31.981 -9.776 -53.849 1.00 79.62 102 ILE A C 1
ATOM 812 O O . ILE A 1 102 ? 31.458 -9.740 -52.732 1.00 79.62 102 ILE A O 1
ATOM 816 N N . THR A 1 103 ? 32.488 -10.913 -54.338 1.00 81.56 103 THR A N 1
ATOM 817 C CA . THR A 1 103 ? 32.450 -12.190 -53.599 1.00 81.56 103 THR A CA 1
ATOM 818 C C . THR A 1 103 ? 33.302 -12.154 -52.330 1.00 81.56 103 THR A C 1
ATOM 820 O O . THR A 1 103 ? 32.838 -12.574 -51.265 1.00 81.56 103 THR A O 1
ATOM 823 N N . ALA A 1 104 ? 34.514 -11.592 -52.398 1.00 82.75 104 ALA A N 1
ATOM 824 C CA . ALA A 1 104 ? 35.365 -11.400 -51.228 1.00 82.75 104 ALA A CA 1
ATOM 825 C C . ALA A 1 104 ? 34.710 -10.465 -50.201 1.00 82.75 104 ALA A C 1
ATOM 827 O O . ALA A 1 104 ? 34.738 -10.762 -49.006 1.00 82.75 104 ALA A O 1
ATOM 828 N N . GLN A 1 105 ? 34.073 -9.381 -50.648 1.00 75.25 105 GLN A N 1
ATOM 829 C CA . GLN A 1 105 ? 33.387 -8.437 -49.769 1.00 75.25 105 GLN A CA 1
ATOM 830 C C . GLN A 1 105 ? 32.190 -9.084 -49.060 1.00 75.25 105 GLN A C 1
ATOM 832 O O . GLN A 1 105 ? 32.094 -9.011 -47.835 1.00 75.25 105 GLN A O 1
ATOM 837 N N . SER A 1 106 ? 31.342 -9.819 -49.787 1.00 71.25 106 SER A N 1
ATOM 838 C CA . SER A 1 106 ? 30.162 -10.458 -49.186 1.00 71.25 106 SER A CA 1
ATOM 839 C C . SER A 1 106 ? 30.518 -11.534 -48.148 1.00 71.25 106 SER A C 1
ATOM 841 O O . SER 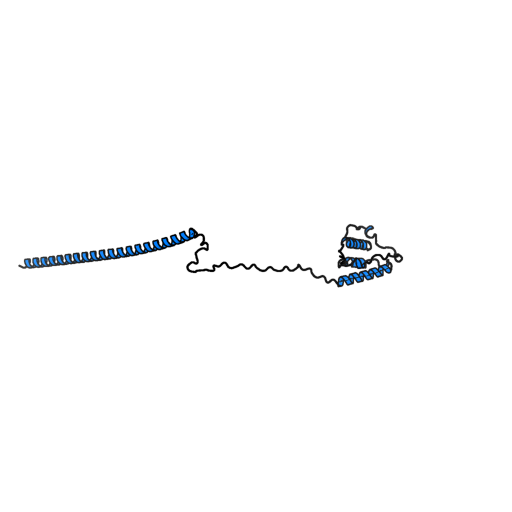A 1 106 ? 29.743 -11.785 -47.228 1.00 71.25 106 SER A O 1
ATOM 843 N N . SER A 1 107 ? 31.705 -12.146 -48.248 1.00 69.88 107 SER A N 1
ATOM 844 C CA . SER A 1 107 ? 32.204 -13.102 -47.246 1.00 69.88 107 SER A CA 1
ATOM 845 C C . SER A 1 107 ? 32.706 -12.447 -45.949 1.00 69.88 107 SER A C 1
ATOM 847 O O . SER A 1 107 ? 32.712 -13.088 -44.898 1.00 69.88 107 SER A O 1
ATOM 849 N N . ARG A 1 108 ? 33.121 -11.172 -46.001 1.00 68.12 108 ARG A N 1
ATOM 850 C CA . ARG A 1 108 ? 33.661 -10.431 -44.847 1.00 68.12 108 ARG A CA 1
ATOM 851 C C . ARG A 1 108 ? 32.562 -9.909 -43.924 1.00 68.12 108 ARG A C 1
ATOM 853 O O . ARG A 1 108 ? 32.780 -9.789 -42.717 1.00 68.12 108 ARG A O 1
ATOM 860 N N . ASN A 1 109 ? 31.381 -9.640 -44.471 1.00 64.62 109 ASN A N 1
ATOM 861 C CA . ASN A 1 109 ? 30.275 -9.044 -43.736 1.00 64.62 109 ASN A CA 1
ATOM 862 C C . ASN A 1 109 ? 29.411 -10.123 -43.066 1.00 64.62 109 ASN A C 1
ATOM 864 O O . ASN A 1 109 ? 28.394 -10.584 -43.585 1.00 64.62 109 ASN A O 1
ATOM 868 N N . LEU A 1 110 ? 29.817 -10.534 -41.861 1.00 68.38 110 LEU A N 1
ATOM 869 C CA . LEU A 1 110 ? 28.976 -11.355 -40.989 1.00 68.38 110 LEU A CA 1
ATOM 870 C C . LEU A 1 110 ? 27.827 -10.495 -40.450 1.00 68.38 110 LEU A C 1
ATOM 872 O O . LEU A 1 110 ? 27.979 -9.785 -39.452 1.00 68.38 110 LEU A O 1
ATOM 876 N N . LEU A 1 111 ? 26.675 -10.560 -41.120 1.00 71.88 111 LEU A N 1
ATOM 877 C CA . LEU A 1 111 ? 25.451 -9.881 -40.699 1.00 71.88 111 LEU A CA 1
ATOM 878 C C . LEU A 1 111 ? 25.098 -10.289 -39.261 1.00 71.88 111 LEU A C 1
ATOM 880 O O . LEU A 1 111 ? 24.749 -11.437 -38.984 1.00 71.88 111 LEU A O 1
ATOM 884 N N . LYS A 1 112 ? 25.179 -9.336 -38.330 1.00 75.44 112 LYS A N 1
ATOM 885 C CA . LYS A 1 112 ? 24.668 -9.508 -36.966 1.00 75.44 112 LYS A CA 1
ATOM 886 C C . LYS A 1 112 ? 23.220 -9.052 -36.929 1.00 75.44 112 LYS A C 1
ATOM 888 O O . LYS A 1 112 ? 22.889 -7.981 -37.432 1.00 75.44 112 LYS A O 1
ATOM 893 N N . GLN A 1 113 ? 22.361 -9.844 -36.294 1.00 82.56 113 GLN A N 1
ATOM 894 C CA . GLN A 1 113 ? 20.979 -9.439 -36.068 1.00 82.56 113 GLN A CA 1
ATOM 895 C C . GLN A 1 113 ? 20.955 -8.142 -35.250 1.00 82.56 113 GLN A C 1
ATOM 897 O O . GLN A 1 113 ? 21.511 -8.083 -34.151 1.00 82.56 113 GLN A O 1
ATOM 902 N N . LEU A 1 114 ? 20.304 -7.107 -35.782 1.00 84.56 114 LEU A N 1
ATOM 903 C CA . LEU A 1 114 ? 20.165 -5.836 -35.085 1.00 84.56 114 LEU A CA 1
ATOM 904 C C . LEU A 1 114 ? 19.331 -6.040 -33.814 1.00 84.56 114 LEU A C 1
ATOM 906 O O . LEU A 1 114 ? 18.181 -6.480 -33.870 1.00 84.56 114 LEU A O 1
ATOM 910 N N . GLN A 1 115 ? 19.911 -5.711 -32.663 1.00 83.69 115 GLN A N 1
ATOM 911 C CA . GLN A 1 115 ? 19.216 -5.736 -31.381 1.00 83.69 115 GLN A CA 1
ATOM 912 C C . GLN A 1 115 ? 18.846 -4.317 -30.972 1.00 83.69 115 GLN A C 1
ATOM 914 O O . GLN A 1 115 ? 19.616 -3.374 -31.159 1.00 83.69 115 GLN A O 1
ATOM 919 N N . ARG A 1 116 ? 17.658 -4.155 -30.385 1.00 84.88 116 ARG A N 1
ATOM 920 C CA . ARG A 1 116 ? 17.289 -2.878 -29.768 1.00 84.88 116 ARG A CA 1
ATOM 921 C C . ARG A 1 116 ? 18.281 -2.579 -28.636 1.00 84.88 116 ARG A C 1
ATOM 923 O O . ARG A 1 116 ? 18.576 -3.494 -27.863 1.00 84.88 116 ARG A O 1
ATOM 930 N N . PRO A 1 117 ? 18.768 -1.334 -28.497 1.00 85.25 117 PRO A N 1
ATOM 931 C CA . PRO A 1 117 ? 19.673 -0.991 -27.409 1.00 85.25 117 PRO A CA 1
ATOM 932 C C . PRO A 1 117 ? 18.986 -1.271 -26.068 1.00 85.25 117 PRO A C 1
ATOM 934 O O . PRO A 1 117 ? 17.848 -0.850 -25.835 1.00 85.25 117 PRO A O 1
ATOM 937 N N . ALA A 1 118 ? 19.660 -2.009 -25.186 1.00 85.56 118 ALA A N 1
ATOM 938 C CA . ALA A 1 118 ? 19.118 -2.341 -23.877 1.00 85.56 118 ALA A CA 1
ATOM 939 C C . ALA A 1 118 ? 18.978 -1.064 -23.032 1.00 85.56 118 ALA A C 1
ATOM 941 O O . ALA A 1 118 ? 19.963 -0.408 -22.696 1.00 85.56 118 ALA A O 1
ATOM 942 N N . LYS A 1 119 ? 17.742 -0.699 -22.675 1.00 88.19 119 LYS A N 1
ATOM 943 C CA . LYS A 1 119 ? 17.479 0.445 -21.794 1.00 88.19 119 LYS A CA 1
ATOM 944 C C . LYS A 1 119 ? 17.798 0.071 -20.345 1.00 88.19 119 LYS A C 1
ATOM 946 O O . LYS A 1 119 ? 17.313 -0.945 -19.848 1.00 88.19 119 LYS A O 1
ATOM 951 N N . GLN A 1 120 ? 18.566 0.910 -19.650 1.00 87.69 120 GLN A N 1
ATOM 952 C CA . GLN A 1 120 ? 18.851 0.723 -18.225 1.00 87.69 120 GLN A CA 1
ATOM 953 C C . GLN A 1 120 ? 17.559 0.839 -17.395 1.00 87.69 120 GLN A C 1
ATOM 955 O O . GLN A 1 120 ? 16.753 1.753 -17.597 1.00 87.69 120 GLN A O 1
ATOM 960 N N . LYS A 1 121 ? 17.344 -0.106 -16.472 1.00 88.56 121 LYS A N 1
ATOM 961 C CA . LYS A 1 121 ? 16.180 -0.121 -15.571 1.00 88.56 121 LYS A CA 1
ATOM 962 C C . LYS A 1 121 ? 16.384 0.922 -14.468 1.00 88.56 121 LYS A C 1
ATOM 964 O O . LYS A 1 121 ? 17.426 0.921 -13.822 1.00 88.56 121 LYS A O 1
ATOM 969 N N . LYS A 1 122 ? 15.399 1.798 -14.250 1.00 89.50 122 LYS A N 1
ATOM 970 C CA . LYS A 1 122 ? 15.428 2.771 -13.145 1.00 89.50 122 LYS A CA 1
ATOM 971 C C . LYS A 1 122 ? 15.165 2.064 -11.810 1.00 89.50 122 LYS A C 1
ATOM 973 O O . LYS A 1 122 ? 14.391 1.108 -11.773 1.00 89.50 122 LYS A O 1
ATOM 978 N N . MET A 1 123 ? 15.813 2.529 -10.744 1.00 93.88 123 MET A N 1
ATOM 979 C CA . MET A 1 123 ? 15.582 2.043 -9.379 1.00 93.88 123 MET A CA 1
ATOM 980 C C . MET A 1 123 ? 14.227 2.527 -8.844 1.00 93.88 123 MET A C 1
ATOM 982 O O . MET A 1 123 ? 13.682 3.508 -9.345 1.00 93.88 123 MET A O 1
ATOM 986 N N . LEU A 1 124 ? 13.684 1.815 -7.852 1.00 93.75 124 LEU A N 1
ATOM 987 C CA . LEU A 1 124 ? 12.450 2.194 -7.161 1.00 93.75 124 LEU A CA 1
ATOM 988 C C . LEU A 1 124 ? 12.703 3.389 -6.230 1.00 93.75 124 LEU A C 1
ATOM 990 O O . LEU A 1 124 ? 13.719 3.415 -5.534 1.00 93.75 124 LEU A O 1
ATOM 994 N N . ASP A 1 125 ? 11.756 4.324 -6.178 1.00 93.69 125 ASP A N 1
ATOM 995 C CA . ASP A 1 125 ? 11.812 5.463 -5.261 1.00 93.69 125 ASP A CA 1
ATOM 996 C C . ASP A 1 125 ? 11.617 4.992 -3.813 1.00 93.69 125 ASP A C 1
ATOM 998 O O . ASP A 1 125 ? 10.606 4.374 -3.465 1.00 93.69 125 ASP A O 1
ATOM 1002 N N . LEU A 1 126 ? 12.593 5.286 -2.955 1.00 94.38 126 LEU A N 1
ATOM 1003 C CA . LEU A 1 126 ? 12.520 4.983 -1.529 1.00 94.38 126 LEU A CA 1
ATOM 1004 C C . LEU A 1 126 ? 11.833 6.146 -0.805 1.00 94.38 126 LEU A C 1
ATOM 1006 O O . LEU A 1 126 ? 12.360 7.255 -0.774 1.00 94.38 126 LEU A O 1
ATOM 1010 N N . LEU A 1 127 ? 10.653 5.891 -0.232 1.00 93.88 127 LEU A N 1
ATOM 1011 C CA . LEU A 1 127 ? 9.919 6.869 0.575 1.00 93.88 127 LEU A CA 1
ATOM 1012 C C . LEU A 1 127 ? 10.304 6.773 2.052 1.00 93.88 127 LEU A C 1
ATOM 1014 O O . LEU A 1 127 ? 10.509 5.683 2.588 1.00 93.88 127 LEU A O 1
ATOM 1018 N N . GLU A 1 128 ? 10.329 7.922 2.722 1.00 93.69 128 GLU A N 1
ATOM 1019 C CA . GLU A 1 128 ? 10.626 7.995 4.149 1.00 93.69 128 GLU A CA 1
ATOM 1020 C C . GLU A 1 128 ? 9.430 7.557 5.014 1.00 93.69 128 GLU A C 1
ATOM 1022 O O . GLU A 1 128 ? 8.274 7.893 4.722 1.00 93.69 128 GLU A O 1
ATOM 1027 N N . PRO A 1 129 ? 9.681 6.823 6.113 1.00 93.00 129 PRO A N 1
ATOM 1028 C CA . PRO A 1 129 ? 8.632 6.406 7.028 1.00 93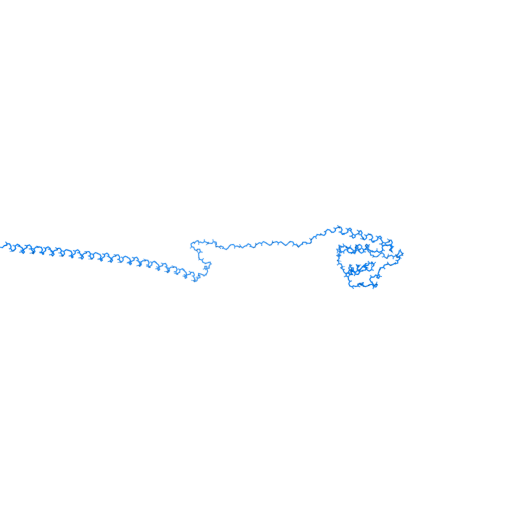.00 129 PRO A CA 1
ATOM 1029 C C . PRO A 1 129 ? 8.063 7.597 7.807 1.00 93.00 129 PRO A C 1
ATOM 1031 O O . PRO A 1 129 ? 8.784 8.399 8.395 1.00 93.00 129 PRO A O 1
ATOM 1034 N N . ARG A 1 130 ? 6.731 7.668 7.896 1.00 84.81 130 ARG A N 1
ATOM 1035 C CA . ARG A 1 130 ? 6.033 8.701 8.668 1.00 84.81 130 ARG A CA 1
ATOM 1036 C C . ARG A 1 130 ? 5.862 8.272 10.127 1.00 84.81 130 ARG A C 1
ATOM 1038 O O . ARG A 1 130 ? 4.851 7.663 10.469 1.00 84.81 130 ARG A O 1
ATOM 1045 N N . PHE A 1 131 ? 6.799 8.644 10.992 1.00 84.88 131 PHE A N 1
ATOM 1046 C CA . PHE A 1 131 ? 6.688 8.453 12.444 1.00 84.88 131 PHE A CA 1
ATOM 1047 C C . PHE A 1 131 ? 6.689 9.792 13.205 1.00 84.88 131 PHE A C 1
ATOM 1049 O O . PHE A 1 131 ? 6.743 10.866 12.602 1.00 84.88 131 PHE A O 1
ATOM 1056 N N . ASP A 1 132 ? 6.503 9.736 14.523 1.00 80.38 132 ASP A N 1
ATOM 1057 C CA . ASP A 1 132 ? 6.700 10.865 15.437 1.00 80.38 132 ASP A CA 1
ATOM 1058 C C . ASP A 1 132 ? 7.906 10.579 16.319 1.00 80.38 132 ASP A C 1
ATOM 1060 O O . ASP A 1 132 ? 7.953 9.532 16.960 1.00 80.38 132 ASP A O 1
ATOM 1064 N N . GLU A 1 133 ? 8.842 11.522 16.398 1.00 82.50 133 GLU A N 1
ATOM 1065 C CA . GLU A 1 133 ? 10.034 11.397 17.248 1.00 82.50 133 GLU A CA 1
ATOM 1066 C C . GLU A 1 133 ? 9.667 11.328 18.740 1.00 82.50 133 GLU A C 1
ATOM 1068 O O . GLU A 1 133 ? 10.254 10.563 19.498 1.00 82.50 133 GLU A O 1
ATOM 1073 N N . ASN A 1 134 ? 8.627 12.060 19.155 1.00 79.31 134 ASN A N 1
ATOM 1074 C CA . ASN A 1 134 ? 8.160 12.136 20.544 1.00 79.31 134 ASN A CA 1
ATOM 1075 C C . ASN A 1 134 ? 6.904 11.283 20.787 1.00 79.31 134 ASN A C 1
ATOM 1077 O O . ASN A 1 134 ? 5.917 11.751 21.367 1.00 79.31 134 ASN A O 1
ATOM 1081 N N . TYR A 1 135 ? 6.904 10.037 20.309 1.00 77.50 135 TYR A N 1
ATOM 1082 C CA . TYR A 1 135 ? 5.775 9.128 20.495 1.00 77.50 135 TYR A CA 1
ATOM 1083 C C . TYR A 1 135 ? 5.605 8.744 21.973 1.00 77.50 135 TYR A C 1
ATOM 1085 O O . TYR A 1 135 ? 6.480 8.138 22.585 1.00 77.50 135 TYR A O 1
ATOM 1093 N N . ASN A 1 136 ? 4.449 9.069 22.553 1.00 78.56 136 ASN A N 1
ATOM 1094 C CA . ASN A 1 136 ? 4.086 8.664 23.910 1.00 78.56 136 ASN A CA 1
ATOM 1095 C C . ASN A 1 136 ? 2.813 7.810 23.866 1.00 78.56 136 ASN A C 1
ATOM 1097 O O . ASN A 1 136 ? 1.771 8.287 23.421 1.00 78.56 136 ASN A O 1
ATOM 1101 N N . ILE A 1 137 ? 2.889 6.577 24.37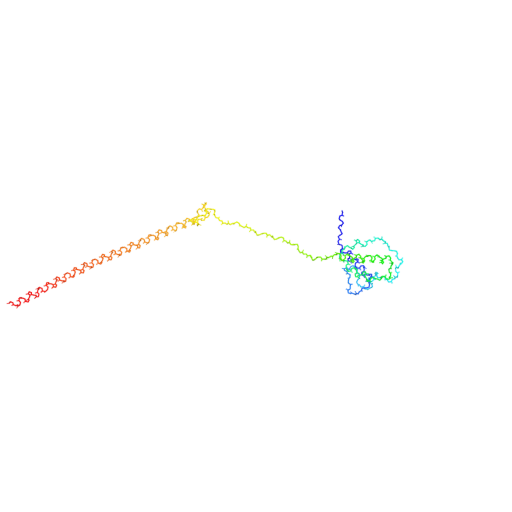8 1.00 78.50 137 ILE A N 1
ATOM 1102 C CA . ILE A 1 137 ? 1.798 5.587 24.386 1.00 78.50 137 ILE A CA 1
ATOM 1103 C C . ILE A 1 137 ? 0.555 6.115 25.124 1.00 78.50 137 ILE A C 1
ATOM 1105 O O . ILE A 1 137 ? -0.570 5.922 24.666 1.00 78.50 137 ILE A O 1
ATOM 1109 N N . GLU A 1 138 ? 0.729 6.860 26.219 1.00 74.94 138 GLU A N 1
ATOM 1110 C CA . GLU A 1 138 ? -0.390 7.416 26.994 1.00 74.94 138 GLU A CA 1
ATOM 1111 C C . GLU A 1 138 ? -1.114 8.556 26.262 1.00 74.94 138 GLU A C 1
ATOM 1113 O O . GLU A 1 138 ? -2.297 8.821 26.496 1.00 74.94 138 GLU A O 1
ATOM 1118 N N . LYS A 1 139 ? -0.405 9.238 25.355 1.00 67.31 139 LYS A N 1
ATOM 1119 C CA . LYS A 1 139 ? -0.893 10.391 24.582 1.00 67.31 139 LYS A CA 1
ATOM 1120 C C . LYS A 1 139 ? -1.032 10.088 23.089 1.00 67.31 139 LYS A C 1
ATOM 1122 O O . LYS A 1 139 ? -1.305 11.009 22.321 1.00 67.31 139 LYS A O 1
ATOM 1127 N N . ALA A 1 140 ? -0.925 8.819 22.690 1.00 59.75 140 ALA A N 1
ATOM 1128 C CA . ALA A 1 140 ? -0.759 8.356 21.308 1.00 59.75 140 ALA A CA 1
ATOM 1129 C C . ALA A 1 140 ? -1.871 8.777 20.326 1.00 59.75 140 ALA A C 1
ATOM 1131 O O . ALA A 1 140 ? -1.717 8.644 19.116 1.00 59.75 140 ALA A O 1
ATOM 1132 N N . HIS A 1 141 ? -2.993 9.298 20.826 1.00 57.84 141 HIS A N 1
ATOM 1133 C CA . HIS A 1 141 ? -4.134 9.743 20.024 1.00 57.84 141 HIS A CA 1
ATOM 1134 C C . HIS A 1 141 ? -4.316 11.268 19.960 1.00 57.84 141 HIS A C 1
ATOM 1136 O O . HIS A 1 141 ? -5.336 11.736 19.447 1.00 57.84 141 HIS A O 1
ATOM 1142 N N . TYR A 1 142 ? -3.379 12.062 20.484 1.00 57.28 142 TYR A N 1
ATOM 1143 C CA . TYR A 1 142 ? -3.412 13.510 20.290 1.00 57.28 142 TYR A CA 1
ATOM 1144 C C . TYR A 1 142 ? -2.889 13.856 18.893 1.00 57.28 142 TYR A C 1
ATOM 1146 O O . TYR A 1 142 ? -1.695 13.808 18.628 1.00 57.28 142 TYR A O 1
ATOM 1154 N N . GLU A 1 143 ? -3.817 14.176 17.988 1.00 55.69 143 GLU A N 1
ATOM 1155 C CA . GLU A 1 143 ? -3.541 14.613 16.616 1.00 55.69 143 GLU A CA 1
ATOM 1156 C C . GLU A 1 143 ? -2.474 15.731 16.575 1.00 55.69 143 GLU A C 1
ATOM 1158 O O . GLU A 1 143 ? -2.566 16.709 17.319 1.00 55.69 143 GLU A O 1
ATOM 1163 N N . LYS A 1 144 ? -1.509 15.586 15.651 1.00 55.91 144 LYS A N 1
ATOM 1164 C CA . LYS A 1 144 ? -0.305 16.407 15.369 1.00 55.91 144 LYS A CA 1
ATOM 1165 C C . LYS A 1 144 ? -0.466 17.936 15.253 1.00 55.91 144 LYS A C 1
ATOM 1167 O O . LYS A 1 144 ? 0.512 18.623 14.989 1.00 55.91 144 LYS A O 1
ATOM 1172 N N . ASN A 1 145 ? -1.647 18.512 15.447 1.00 53.03 145 ASN A N 1
ATOM 1173 C CA . ASN A 1 145 ? -1.867 19.953 15.304 1.00 53.03 145 ASN A CA 1
ATOM 1174 C C . ASN A 1 145 ? -1.997 20.627 16.673 1.00 53.03 145 ASN A C 1
ATOM 1176 O O . ASN A 1 145 ? -3.050 21.139 17.042 1.00 53.03 145 ASN A O 1
ATOM 1180 N N . THR A 1 146 ? -0.908 20.655 17.436 1.00 56.34 146 THR A N 1
ATOM 1181 C CA . THR A 1 146 ? -0.812 21.398 18.707 1.00 56.34 146 THR A CA 1
ATOM 1182 C C . THR A 1 146 ? -1.047 22.903 18.533 1.00 56.34 146 THR A C 1
ATOM 1184 O O . THR A 1 146 ? -1.588 23.535 19.439 1.00 56.34 146 THR A O 1
ATOM 1187 N N . ALA A 1 147 ? -0.744 23.464 17.355 1.00 54.84 147 ALA A N 1
ATOM 1188 C CA . ALA A 1 147 ? -0.945 24.883 17.033 1.00 54.84 147 ALA A CA 1
ATOM 1189 C C . ALA A 1 147 ? -2.427 25.312 16.975 1.00 54.84 147 ALA A C 1
ATOM 1191 O O . ALA A 1 147 ? -2.751 26.489 17.113 1.00 54.84 147 ALA A O 1
ATOM 1192 N N . LYS A 1 148 ? -3.348 24.358 16.805 1.00 54.84 148 LYS A N 1
ATOM 1193 C CA . LYS A 1 148 ? -4.788 24.548 16.984 1.00 54.84 148 LYS A CA 1
ATOM 1194 C C . LYS A 1 148 ? -5.296 23.271 17.625 1.00 54.84 148 LYS A C 1
ATOM 1196 O O . LYS A 1 148 ? -5.624 22.350 16.882 1.00 54.84 148 LYS A O 1
ATOM 1201 N N . LYS A 1 149 ? -5.385 23.203 18.964 1.00 59.16 149 LYS A N 1
ATOM 1202 C CA . LYS A 1 149 ? -6.249 22.212 19.635 1.00 59.16 149 LYS A CA 1
ATOM 1203 C C . LYS A 1 149 ? -7.581 22.255 18.904 1.00 59.16 149 LYS A C 1
ATOM 1205 O O . LYS A 1 149 ? -8.342 23.213 19.037 1.00 59.16 149 LYS A O 1
ATOM 1210 N N . SER A 1 150 ? -7.793 21.311 17.994 1.00 68.12 150 SER A N 1
ATOM 1211 C CA . SER A 1 150 ? -8.920 21.420 17.089 1.00 68.12 150 SER A CA 1
ATOM 1212 C C . SER A 1 150 ? -10.145 21.327 17.988 1.00 68.12 150 SER A C 1
ATOM 1214 O O . SER A 1 150 ? -10.180 20.481 18.882 1.00 68.12 150 SER A O 1
ATOM 1216 N N . LYS A 1 151 ? -11.132 22.214 17.822 1.00 79.56 151 LYS A N 1
ATOM 1217 C CA . LYS A 1 151 ? -12.339 22.232 18.674 1.00 79.56 151 LYS A CA 1
ATOM 1218 C C . LYS A 1 151 ? -12.923 20.816 18.864 1.00 79.56 151 LYS A C 1
ATOM 1220 O O . LYS A 1 151 ? -13.427 20.474 19.926 1.00 79.56 151 LYS A O 1
ATOM 1225 N N . LYS A 1 152 ? -12.756 19.947 17.858 1.00 81.00 152 LYS A N 1
ATOM 1226 C CA . LYS A 1 152 ? -13.090 18.514 17.879 1.00 81.00 152 LYS A CA 1
ATOM 1227 C C . LYS A 1 152 ? -12.394 17.720 18.996 1.00 81.00 152 LYS A C 1
ATOM 1229 O O . LYS A 1 152 ? -13.051 16.909 19.644 1.00 81.00 152 LYS A O 1
ATOM 1234 N N . VAL A 1 153 ? -11.094 17.915 19.224 1.00 81.88 153 VAL A N 1
ATOM 1235 C CA . VAL A 1 153 ? -10.328 17.222 20.276 1.00 81.88 153 VAL A CA 1
ATOM 1236 C C . VAL A 1 153 ? -10.820 17.628 21.665 1.00 81.88 153 VAL A C 1
ATOM 1238 O O . VAL A 1 153 ? -11.004 16.766 22.525 1.00 81.88 153 VAL A O 1
ATOM 1241 N N . GLU A 1 154 ? -11.102 18.912 21.879 1.00 84.75 154 GLU A N 1
ATOM 1242 C CA . GLU A 1 154 ? -11.648 19.406 23.150 1.00 84.75 154 GLU A CA 1
ATOM 1243 C C . GLU A 1 154 ? -13.055 18.862 23.404 1.00 84.75 154 GLU A C 1
ATOM 1245 O O . GLU A 1 154 ? -13.322 18.321 24.476 1.00 84.75 154 GLU A O 1
ATOM 1250 N N . ILE A 1 155 ? -13.925 18.880 22.389 1.00 88.75 155 ILE A N 1
ATOM 1251 C CA . ILE A 1 155 ? -15.267 18.285 22.467 1.00 88.75 155 ILE A CA 1
ATOM 1252 C C . ILE A 1 155 ? -15.185 16.789 22.811 1.00 88.75 155 ILE A C 1
ATOM 1254 O O . ILE A 1 155 ? -15.908 16.307 23.686 1.00 88.75 155 ILE A O 1
ATOM 1258 N N . LYS A 1 156 ? -14.277 16.028 22.184 1.00 87.81 156 LYS A N 1
ATOM 1259 C CA . LYS A 1 156 ? -14.073 14.602 22.504 1.00 87.81 156 LYS A CA 1
ATOM 1260 C C . LYS A 1 156 ? -13.622 14.393 23.956 1.00 87.81 156 LYS A C 1
ATOM 1262 O O . LYS A 1 156 ? -14.112 13.486 24.627 1.00 87.81 156 LYS A O 1
ATOM 1267 N N . GLN A 1 157 ? -12.722 15.230 24.470 1.00 87.44 157 GLN A N 1
ATOM 1268 C CA . GLN A 1 157 ? -12.299 15.147 25.871 1.00 87.44 157 GLN A CA 1
ATOM 1269 C C . GLN A 1 157 ? -13.436 15.486 26.837 1.00 87.44 157 GLN A C 1
ATOM 1271 O O . GLN A 1 157 ? -13.655 14.752 27.802 1.00 87.44 157 GLN A O 1
ATOM 1276 N N . LEU A 1 158 ? -14.172 16.567 26.573 1.00 93.44 158 LEU A N 1
ATOM 1277 C CA . LEU A 1 158 ? -15.292 17.009 27.403 1.00 93.44 158 LEU A CA 1
ATOM 1278 C C . LEU A 1 158 ? -16.406 15.961 27.438 1.00 93.44 158 LEU A C 1
ATOM 1280 O O . LEU A 1 158 ? -16.871 15.593 28.513 1.00 93.44 158 LEU A O 1
ATOM 1284 N N . THR A 1 159 ? -16.771 15.395 26.287 1.00 94.94 159 THR A N 1
ATOM 1285 C CA . THR A 1 159 ? -17.775 14.321 26.214 1.00 94.94 159 THR A CA 1
ATOM 1286 C C . THR A 1 159 ? -17.331 13.055 26.949 1.00 94.94 159 THR A C 1
ATOM 1288 O O . THR A 1 159 ? -18.154 12.415 27.607 1.00 94.94 159 THR A O 1
ATOM 1291 N N . LYS A 1 160 ? -16.038 12.696 26.901 1.00 94.81 160 LYS A N 1
ATOM 1292 C CA . LYS A 1 160 ? -15.487 11.573 27.680 1.00 94.81 160 LYS A CA 1
ATOM 1293 C C . LYS A 1 160 ? -15.592 11.828 29.185 1.00 94.81 160 LYS A C 1
ATOM 1295 O O . LYS A 1 160 ? -16.023 10.928 29.905 1.00 94.81 160 LYS A O 1
ATOM 1300 N N . LYS A 1 161 ? -15.239 13.034 29.648 1.00 96.25 161 LYS A N 1
ATOM 1301 C CA . LYS A 1 161 ? -15.376 13.438 31.059 1.00 96.25 161 LYS A CA 1
ATOM 1302 C C . LYS A 1 161 ? -16.838 13.385 31.501 1.00 96.25 161 LYS A C 1
ATOM 1304 O O . LYS A 1 161 ? -17.151 12.650 32.426 1.00 96.25 161 LYS A O 1
ATOM 1309 N N . TYR A 1 162 ? -17.737 14.031 30.759 1.00 98.06 162 TYR A N 1
ATOM 1310 C CA . TYR A 1 162 ? -19.176 14.021 31.032 1.00 98.06 162 TYR A CA 1
ATOM 1311 C C . TYR A 1 162 ? -19.744 12.600 31.163 1.00 98.06 162 TYR A C 1
ATOM 1313 O O . TYR A 1 162 ? -20.403 12.277 32.147 1.00 98.06 162 TYR A O 1
ATOM 1321 N N . LYS A 1 163 ? -19.433 11.705 30.214 1.00 97.69 163 LYS A N 1
ATOM 1322 C CA . LYS A 1 163 ? -19.894 10.307 30.263 1.00 97.69 163 LYS A CA 1
ATOM 1323 C C . LYS A 1 163 ? -19.320 9.532 31.451 1.00 97.69 163 LYS A C 1
ATOM 1325 O O . LYS A 1 163 ? -19.988 8.626 31.944 1.00 97.69 163 LYS A O 1
ATOM 1330 N N . LYS A 1 164 ? -18.090 9.832 31.878 1.00 97.56 164 LYS A N 1
ATOM 1331 C CA . LYS A 1 164 ? -17.467 9.198 33.048 1.00 97.56 164 LYS A CA 1
ATOM 1332 C C . LYS A 1 164 ? -18.186 9.618 34.328 1.00 97.56 164 LYS A C 1
ATOM 1334 O O . LYS A 1 164 ? -18.603 8.734 35.071 1.00 97.56 164 LYS A O 1
ATOM 1339 N N . GLU A 1 165 ? -18.393 10.920 34.514 1.00 97.75 165 GLU A N 1
ATOM 1340 C CA . GLU A 1 165 ? -19.103 11.465 35.677 1.00 97.75 165 GLU A CA 1
ATOM 1341 C C . GLU A 1 165 ? -20.543 10.951 35.735 1.00 97.75 165 GLU A C 1
ATOM 1343 O O . GLU A 1 165 ? -20.947 10.373 36.737 1.00 97.75 165 GLU A O 1
ATOM 1348 N N . LEU A 1 166 ? -21.281 11.011 34.621 1.00 97.94 166 LEU A N 1
ATOM 1349 C CA . LEU A 1 166 ? -22.649 10.489 34.534 1.00 97.94 166 LEU A CA 1
ATOM 1350 C C . LEU A 1 166 ? -22.738 8.999 34.905 1.00 97.94 166 LEU A C 1
ATOM 1352 O O . LEU A 1 166 ? -23.671 8.558 35.569 1.00 97.94 166 LEU A O 1
ATOM 1356 N N . ARG A 1 167 ? -21.768 8.185 34.470 1.00 97.94 167 ARG A N 1
ATOM 1357 C CA . ARG A 1 167 ? -21.726 6.761 34.836 1.00 97.94 167 ARG A CA 1
ATOM 1358 C C . ARG A 1 167 ? -21.405 6.563 36.316 1.00 97.94 167 ARG A C 1
ATOM 1360 O O . ARG A 1 167 ? -21.917 5.610 36.898 1.00 97.94 167 ARG A O 1
ATOM 1367 N N . GLY A 1 168 ? -20.550 7.406 36.893 1.00 97.94 168 GLY A N 1
ATOM 1368 C CA . GLY A 1 168 ? -20.229 7.401 38.320 1.00 97.94 168 GLY A CA 1
ATOM 1369 C C . GLY A 1 168 ? -21.461 7.701 39.167 1.00 97.94 168 GLY A C 1
ATOM 1370 O O . GLY A 1 168 ? -21.862 6.861 39.972 1.00 97.94 168 GLY A O 1
ATOM 1371 N N . THR A 1 169 ? -22.134 8.814 38.880 1.00 98.19 169 THR A N 1
ATOM 1372 C CA . THR A 1 169 ? -23.322 9.259 39.623 1.00 98.19 169 THR A CA 1
ATOM 1373 C C . THR A 1 169 ? -24.469 8.257 39.532 1.00 98.19 169 THR A C 1
ATOM 1375 O O . THR A 1 169 ? -25.071 7.902 40.540 1.00 98.19 169 THR A O 1
ATOM 1378 N N . VAL A 1 170 ? -24.735 7.695 38.347 1.00 98.25 170 VAL A N 1
ATOM 1379 C CA . VAL A 1 170 ? -25.766 6.654 38.189 1.00 98.25 170 VAL A CA 1
ATOM 1380 C C . VAL A 1 170 ? -25.436 5.393 38.996 1.00 98.25 170 VAL A C 1
ATOM 1382 O O . VAL A 1 170 ? -26.343 4.742 39.516 1.00 98.25 170 VAL A O 1
ATOM 1385 N N . ARG A 1 171 ? -24.156 5.012 39.108 1.00 98.06 171 ARG A N 1
ATOM 1386 C CA . ARG A 1 171 ? -23.749 3.860 39.930 1.00 98.06 171 ARG A CA 1
ATOM 1387 C C . ARG A 1 171 ? -23.953 4.134 41.417 1.00 98.06 171 ARG A C 1
ATOM 1389 O O . ARG A 1 171 ? -24.392 3.228 42.116 1.00 98.06 171 ARG A O 1
ATOM 1396 N N . GLU A 1 172 ? -23.659 5.345 41.877 1.00 98.00 172 GLU A N 1
ATOM 1397 C CA . GLU A 1 172 ? -23.883 5.768 43.264 1.00 98.00 172 GLU A CA 1
ATOM 1398 C C . GLU A 1 172 ? -25.369 5.775 43.611 1.00 98.00 172 GLU A C 1
ATOM 1400 O O . GLU A 1 172 ? -25.769 5.033 44.502 1.00 98.00 172 GLU A O 1
ATOM 1405 N N . LEU A 1 173 ? -26.208 6.420 42.795 1.00 98.25 173 LEU A N 1
ATOM 1406 C CA . LEU A 1 173 ? -27.664 6.424 42.989 1.00 98.25 173 LEU A CA 1
ATOM 1407 C C . LEU A 1 173 ? -28.262 5.013 43.064 1.00 98.25 173 LEU A C 1
ATOM 1409 O O . LEU A 1 173 ? -29.192 4.757 43.828 1.00 98.25 173 LEU A O 1
ATOM 1413 N N . ARG A 1 174 ? -27.736 4.067 42.276 1.00 98.00 174 ARG A N 1
ATOM 1414 C CA . ARG A 1 174 ? -28.165 2.662 42.344 1.00 98.00 174 ARG A CA 1
ATOM 1415 C C . ARG A 1 174 ? -27.753 1.990 43.653 1.00 98.00 174 ARG A C 1
ATOM 1417 O O . ARG A 1 174 ? -28.550 1.218 44.186 1.00 98.00 174 ARG A O 1
ATOM 1424 N N . ARG A 1 175 ? -26.543 2.255 44.161 1.00 98.31 175 ARG A N 1
ATOM 1425 C CA . ARG A 1 175 ? -26.099 1.733 45.465 1.00 98.31 175 ARG A CA 1
ATOM 1426 C C . ARG A 1 175 ? -26.946 2.307 46.596 1.00 98.31 175 ARG A C 1
ATOM 1428 O O . ARG A 1 175 ? -27.405 1.533 47.431 1.00 98.31 175 ARG A O 1
ATOM 1435 N N . ASP A 1 176 ? -27.228 3.603 46.560 1.00 98.31 176 ASP A N 1
ATOM 1436 C CA . ASP A 1 176 ? -28.033 4.281 47.578 1.00 98.31 176 ASP A CA 1
ATOM 1437 C C . ASP A 1 176 ? -29.465 3.744 47.595 1.00 98.31 176 ASP A C 1
ATOM 1439 O O . ASP A 1 176 ? -30.006 3.415 48.647 1.00 98.31 176 ASP A O 1
ATOM 1443 N N . ASN A 1 177 ? -30.068 3.545 46.420 1.00 98.06 177 ASN A N 1
ATOM 1444 C CA . ASN A 1 177 ? -31.398 2.948 46.316 1.00 98.06 177 ASN A CA 1
ATOM 1445 C C . ASN A 1 177 ? -31.416 1.507 46.862 1.00 98.06 177 ASN A C 1
ATOM 1447 O O . ASN A 1 177 ? -32.309 1.130 47.620 1.00 98.06 177 ASN A O 1
ATOM 1451 N N . GLN A 1 178 ? -30.397 0.701 46.541 1.00 97.88 178 GLN A N 1
ATOM 1452 C CA . GLN A 1 178 ? -30.279 -0.649 47.093 1.00 97.88 178 GLN A CA 1
ATOM 1453 C C . GLN A 1 178 ? -30.134 -0.634 48.620 1.00 97.88 178 GLN A C 1
ATOM 1455 O O . GLN A 1 178 ? -30.737 -1.478 49.283 1.00 97.88 178 GLN A O 1
ATOM 1460 N N . PHE A 1 179 ? -29.357 0.303 49.162 1.00 98.44 179 PHE A N 1
ATOM 1461 C CA . PHE A 1 179 ? -29.198 0.492 50.599 1.00 98.44 179 PHE A CA 1
ATOM 1462 C C . PHE A 1 179 ? -30.534 0.857 51.258 1.00 98.44 179 PHE A C 1
ATOM 1464 O O . PHE A 1 179 ? -31.005 0.115 52.115 1.00 98.44 179 PHE A O 1
ATOM 1471 N N . LEU A 1 180 ? -31.220 1.894 50.765 1.00 98.19 180 LEU A N 1
ATOM 1472 C CA . LEU A 1 180 ? -32.530 2.313 51.277 1.00 98.19 180 LEU A CA 1
ATOM 1473 C C . LEU A 1 180 ? -33.569 1.188 51.234 1.00 98.19 180 LEU A C 1
ATOM 1475 O O . LEU A 1 180 ? -34.356 1.033 52.163 1.00 98.19 180 LEU A O 1
ATOM 1479 N N . ASN A 1 181 ? -33.577 0.376 50.176 1.00 97.69 181 ASN A N 1
ATOM 1480 C CA . ASN A 1 181 ? -34.499 -0.755 50.079 1.00 97.69 181 ASN A CA 1
ATOM 1481 C C . ASN A 1 181 ? -34.188 -1.864 51.091 1.00 97.69 181 ASN A C 1
ATOM 1483 O O . ASN A 1 181 ? -35.108 -2.559 51.521 1.00 97.69 181 ASN A O 1
ATOM 1487 N N . ARG A 1 182 ? -32.913 -2.071 51.445 1.00 97.62 182 ARG A N 1
ATOM 1488 C CA . ARG A 1 182 ? -32.523 -3.034 52.486 1.00 97.62 182 ARG A CA 1
ATOM 1489 C C . ARG A 1 182 ? -32.951 -2.539 53.862 1.00 97.62 182 ARG A C 1
ATOM 1491 O O . ARG A 1 182 ? -33.603 -3.305 54.562 1.00 97.62 182 ARG A O 1
ATOM 1498 N N . GLU A 1 183 ? -32.669 -1.278 54.178 1.00 98.19 183 GLU A N 1
ATOM 1499 C CA . GLU A 1 183 ? -33.071 -0.636 55.437 1.00 98.19 183 GLU A CA 1
ATOM 1500 C C . GLU A 1 183 ? -34.590 -0.686 55.622 1.00 98.19 183 GLU A C 1
ATOM 1502 O O . GLU A 1 183 ? -35.082 -1.283 56.575 1.00 98.19 183 GLU A O 1
ATOM 1507 N N . LYS A 1 184 ? -35.358 -0.203 54.634 1.00 97.81 184 LYS A N 1
ATOM 1508 C CA . LYS A 1 184 ? -36.831 -0.256 54.672 1.00 97.81 184 LYS A CA 1
ATOM 1509 C C . LYS A 1 184 ? -37.363 -1.676 54.846 1.00 97.81 184 LYS A C 1
ATOM 1511 O O . LYS A 1 184 ? -38.365 -1.893 55.520 1.00 97.81 184 LYS A O 1
ATOM 1516 N N . ARG A 1 185 ? -36.724 -2.665 54.213 1.00 97.44 185 ARG A N 1
ATOM 1517 C CA . ARG A 1 185 ? -37.123 -4.069 54.358 1.00 97.44 185 ARG A CA 1
ATOM 1518 C C . ARG A 1 185 ? -36.857 -4.581 55.770 1.00 97.44 185 ARG A C 1
ATOM 1520 O O . ARG A 1 185 ? -37.706 -5.293 56.293 1.00 97.44 185 ARG A O 1
ATOM 1527 N N . GLN A 1 186 ? -35.706 -4.259 56.358 1.00 97.75 186 GLN A N 1
ATOM 1528 C CA . GLN A 1 186 ? -35.399 -4.642 57.736 1.00 97.75 186 GLN A CA 1
ATOM 1529 C C . GLN A 1 186 ? -36.382 -4.003 58.715 1.00 97.75 186 GLN A C 1
ATOM 1531 O O . GLN A 1 186 ? -36.994 -4.729 59.490 1.00 97.75 186 GLN A O 1
ATOM 1536 N N . GLU A 1 187 ? -36.638 -2.701 58.587 1.00 97.88 187 GLU A N 1
ATOM 1537 C CA . GLU A 1 187 ? -37.605 -1.981 59.422 1.00 97.88 187 GLU A CA 1
ATOM 1538 C C . GLU A 1 187 ? -39.008 -2.611 59.354 1.00 97.88 187 GLU A C 1
ATOM 1540 O O . GLU A 1 187 ? -39.638 -2.869 60.382 1.00 97.88 187 GLU A O 1
ATOM 1545 N N . MET A 1 188 ? -39.490 -2.939 58.147 1.00 97.25 188 MET A N 1
ATOM 1546 C CA . MET A 1 188 ? -40.769 -3.640 57.982 1.00 97.25 188 MET A CA 1
ATOM 1547 C C . MET A 1 188 ? -40.766 -5.019 58.655 1.00 97.25 188 MET A C 1
ATOM 1549 O O . MET A 1 188 ? -41.725 -5.358 59.345 1.00 97.25 188 MET A O 1
ATOM 1553 N N . LEU A 1 189 ? -39.698 -5.808 58.489 1.00 97.75 189 LEU A N 1
ATOM 1554 C CA . LEU A 1 189 ? -39.585 -7.137 59.102 1.00 97.75 189 LEU A CA 1
ATOM 1555 C C . LEU A 1 189 ? -39.561 -7.068 60.633 1.00 97.75 189 LEU A C 1
ATOM 1557 O O . LEU A 1 189 ? -40.202 -7.889 61.291 1.00 97.75 189 LEU A O 1
ATOM 1561 N N . GLU A 1 190 ? -38.844 -6.101 61.202 1.00 97.50 190 GLU A N 1
ATOM 1562 C CA . GLU A 1 190 ? -38.775 -5.873 62.646 1.00 97.50 190 GLU A CA 1
ATOM 1563 C C . GLU A 1 190 ? -40.125 -5.425 63.207 1.00 97.50 190 GLU A C 1
ATOM 1565 O O . GLU A 1 190 ? -40.600 -5.986 64.199 1.00 97.50 190 GLU A O 1
ATOM 1570 N N . SER A 1 191 ? -40.791 -4.484 62.532 1.00 97.31 191 SER A N 1
ATOM 1571 C CA . SER A 1 191 ? -42.132 -4.017 62.894 1.00 97.31 191 SER A CA 1
ATOM 1572 C C . SER A 1 191 ? -43.164 -5.150 62.844 1.00 97.31 191 SER A C 1
ATOM 1574 O O . SER A 1 191 ? -43.938 -5.340 63.789 1.00 97.31 191 SER A O 1
ATOM 1576 N N . ASP A 1 192 ? -43.136 -5.972 61.791 1.00 97.38 192 ASP A N 1
ATOM 1577 C CA . ASP A 1 192 ? -44.016 -7.134 61.654 1.00 97.38 192 ASP A CA 1
ATOM 1578 C C . ASP A 1 192 ? -43.728 -8.205 62.709 1.00 97.38 192 ASP A C 1
ATOM 1580 O O . ASP A 1 192 ? -44.664 -8.799 63.254 1.00 97.38 192 ASP A O 1
ATOM 1584 N N . LYS A 1 193 ? -42.453 -8.452 63.033 1.00 97.75 193 LYS A N 1
ATOM 1585 C CA . LYS A 1 193 ? -42.059 -9.373 64.107 1.00 97.75 193 LYS A CA 1
ATOM 1586 C C . LYS A 1 193 ? -42.592 -8.886 65.453 1.00 97.75 193 LYS A C 1
ATOM 1588 O O . LYS A 1 193 ? -43.276 -9.648 66.135 1.00 97.75 193 LYS A O 1
ATOM 1593 N N . ALA A 1 194 ? -42.371 -7.615 65.788 1.00 97.44 194 ALA A N 1
ATOM 1594 C CA . ALA A 1 194 ? -42.863 -7.013 67.024 1.00 97.44 194 ALA A CA 1
ATOM 1595 C C . ALA A 1 194 ? -44.397 -7.062 67.112 1.00 97.44 194 ALA A C 1
ATOM 1597 O O . ALA A 1 194 ? -44.953 -7.373 68.166 1.00 97.44 194 ALA A O 1
ATOM 1598 N N . ARG A 1 195 ? -45.105 -6.806 66.003 1.00 96.81 195 ARG A N 1
ATOM 1599 C CA . ARG A 1 195 ? -46.569 -6.928 65.944 1.00 96.81 195 ARG A CA 1
ATOM 1600 C C . ARG A 1 195 ? -47.020 -8.365 66.200 1.00 96.81 195 ARG A C 1
ATOM 1602 O O . ARG A 1 195 ? -47.881 -8.578 67.048 1.00 96.81 195 ARG A O 1
ATOM 1609 N N . LYS A 1 196 ? -46.428 -9.347 65.512 1.00 97.50 196 LYS A N 1
ATOM 1610 C CA . LYS A 1 196 ? -46.758 -10.773 65.680 1.00 97.50 196 LYS A CA 1
ATOM 1611 C C . LYS A 1 196 ? -46.503 -11.252 67.106 1.00 97.50 196 LYS A C 1
ATOM 1613 O O . LYS A 1 196 ? -47.344 -11.956 67.657 1.00 97.50 196 LYS A O 1
ATOM 1618 N N . GLU A 1 197 ? -45.386 -10.856 67.713 1.00 97.62 197 GLU A N 1
ATOM 1619 C CA . GLU A 1 197 ? -45.065 -11.183 69.106 1.00 97.62 197 GLU A CA 1
ATOM 1620 C C . GLU A 1 197 ? -46.087 -10.580 70.078 1.00 97.62 197 GLU A C 1
ATOM 1622 O O . GLU A 1 197 ? -46.608 -11.303 70.928 1.00 97.62 197 GLU A O 1
ATOM 1627 N N . LYS A 1 198 ? -46.462 -9.304 69.900 1.00 97.88 198 LYS A N 1
ATOM 1628 C CA . LYS A 1 198 ? -47.512 -8.650 70.703 1.00 97.88 198 LYS A CA 1
ATOM 1629 C C . LYS A 1 198 ? -48.862 -9.350 70.571 1.00 97.88 198 LYS A C 1
ATOM 1631 O O . LYS A 1 198 ? -49.506 -9.632 71.578 1.00 97.88 198 LYS A O 1
ATOM 1636 N N . THR A 1 199 ? -49.290 -9.656 69.347 1.00 97.69 199 THR A N 1
ATOM 1637 C CA . THR A 1 199 ? -50.554 -10.363 69.104 1.00 97.69 199 THR A CA 1
ATOM 1638 C C . THR A 1 199 ? -50.528 -11.767 69.707 1.00 97.69 199 THR A C 1
ATOM 1640 O O . THR A 1 199 ? -51.488 -12.163 70.362 1.00 97.69 199 THR A O 1
ATOM 1643 N N . LYS A 1 200 ? -49.421 -12.505 69.552 1.00 97.81 200 LYS A N 1
ATOM 1644 C CA . LYS A 1 200 ? -49.240 -13.832 70.154 1.00 97.81 200 LYS A CA 1
ATOM 1645 C C . LYS A 1 200 ? -49.323 -13.772 71.679 1.00 97.81 200 LYS A C 1
ATOM 1647 O O . LYS A 1 200 ? -50.009 -14.598 72.273 1.00 97.81 200 LYS A O 1
ATOM 1652 N N . TRP A 1 201 ? -48.656 -12.797 72.299 1.00 97.44 201 TRP A N 1
ATOM 1653 C CA . TRP A 1 201 ? -48.723 -12.574 73.742 1.00 97.44 201 TRP A CA 1
ATOM 1654 C C . TRP A 1 201 ? -50.155 -12.270 74.197 1.00 97.44 201 TRP A C 1
ATOM 1656 O O . TRP A 1 201 ? -50.651 -12.931 75.102 1.00 97.44 201 TRP A O 1
ATOM 1666 N N . LEU A 1 202 ? -50.857 -11.356 73.516 1.00 97.50 202 LEU A N 1
ATOM 1667 C CA . LEU A 1 202 ? -52.239 -10.997 73.845 1.00 97.50 202 LEU A CA 1
ATOM 1668 C C . LEU A 1 202 ? -53.188 -12.202 73.753 1.00 97.50 202 LEU A C 1
ATOM 1670 O O . LEU A 1 202 ? -53.965 -12.437 74.674 1.00 97.50 202 LEU A O 1
ATOM 1674 N N . ILE A 1 203 ? -53.097 -12.991 72.674 1.00 97.31 203 ILE A N 1
ATOM 1675 C CA . ILE A 1 203 ? -53.900 -14.212 72.496 1.00 97.31 203 ILE A CA 1
ATOM 1676 C C . ILE A 1 203 ? -53.591 -15.226 73.603 1.00 97.31 203 ILE A C 1
ATOM 1678 O O . ILE A 1 203 ? -54.516 -15.786 74.186 1.00 97.31 203 ILE A O 1
ATOM 1682 N N . SER A 1 204 ? -52.312 -15.432 73.930 1.00 97.12 204 SER A N 1
ATOM 1683 C CA . SER A 1 204 ? -51.901 -16.337 75.008 1.00 97.12 204 SER A CA 1
ATOM 1684 C C . SER A 1 204 ? -52.456 -15.900 76.368 1.00 97.12 204 SER A C 1
ATOM 1686 O O . SER A 1 204 ? -52.934 -16.741 77.128 1.00 97.12 204 SER A O 1
ATOM 1688 N N . THR A 1 205 ? -52.419 -14.601 76.680 1.00 96.75 205 THR A N 1
ATOM 1689 C CA . THR A 1 205 ? -52.968 -14.054 77.930 1.00 96.75 205 THR A CA 1
ATOM 1690 C C . THR A 1 205 ? -54.491 -14.206 77.982 1.00 96.75 205 THR A C 1
ATOM 1692 O O . THR A 1 205 ? -55.018 -14.638 79.006 1.00 96.75 205 THR A O 1
ATOM 1695 N N . LEU A 1 206 ? -55.203 -13.926 76.882 1.00 96.81 206 LEU A N 1
ATOM 1696 C CA . LEU A 1 206 ? -56.659 -14.110 76.789 1.00 96.81 206 LEU A CA 1
ATOM 1697 C C . LEU A 1 206 ? -57.072 -15.578 76.977 1.00 96.81 206 LEU A C 1
ATOM 1699 O O . LEU A 1 206 ? -58.000 -15.860 77.732 1.00 96.81 206 LEU A O 1
ATOM 1703 N N . GLN A 1 207 ? -56.358 -16.520 76.353 1.00 96.19 207 GLN A N 1
ATOM 1704 C CA . GLN A 1 207 ? -56.589 -17.958 76.545 1.00 96.19 207 GLN A CA 1
ATOM 1705 C C . GLN A 1 207 ? -56.361 -18.386 78.003 1.00 96.19 207 GLN A C 1
ATOM 1707 O O . GLN A 1 207 ? -57.126 -19.188 78.542 1.00 96.19 207 GLN A O 1
ATOM 1712 N N . GLY A 1 208 ? -55.338 -17.827 78.660 1.00 96.00 208 GLY A N 1
ATOM 1713 C CA . GLY A 1 208 ? -55.092 -18.022 80.089 1.00 96.00 208 GLY A CA 1
ATOM 1714 C C . GLY A 1 208 ? -56.287 -17.585 80.939 1.00 96.00 208 GLY A C 1
ATOM 1715 O O . GLY A 1 208 ? -56.809 -18.394 81.708 1.00 96.00 208 GLY A O 1
ATOM 1716 N N . GLN A 1 209 ? -56.782 -16.361 80.729 1.00 95.62 209 GLN A N 1
ATOM 1717 C CA . GLN A 1 209 ? -57.958 -15.825 81.427 1.00 95.62 209 GLN A CA 1
ATOM 1718 C C . GLN A 1 209 ? -59.217 -16.670 81.195 1.00 95.62 209 GLN A C 1
ATOM 1720 O O . GLN A 1 209 ? -59.948 -16.961 82.140 1.00 95.62 209 GLN A O 1
ATOM 1725 N N . GLU A 1 210 ? -59.466 -17.112 79.959 1.00 95.31 210 GLU A N 1
ATOM 1726 C CA . GLU A 1 210 ? -60.602 -17.985 79.646 1.00 95.31 210 GLU A CA 1
ATOM 1727 C C . GLU A 1 210 ? -60.503 -19.325 80.395 1.00 95.31 210 GLU A C 1
ATOM 1729 O O . GLU A 1 210 ? -61.498 -19.829 80.925 1.00 95.31 210 GLU A O 1
ATOM 1734 N N . SER A 1 211 ? -59.295 -19.891 80.486 1.00 94.38 211 SER A N 1
ATOM 1735 C CA . SER A 1 211 ? -59.051 -21.130 81.227 1.00 94.38 211 SER A CA 1
ATOM 1736 C C . SER A 1 211 ? -59.300 -20.967 82.732 1.00 94.38 211 SER A C 1
ATOM 1738 O O . SER A 1 211 ? -59.915 -21.840 83.348 1.00 94.38 211 SER A O 1
ATOM 1740 N N . GLU A 1 212 ? -58.882 -19.844 83.324 1.00 93.75 212 GLU A N 1
ATOM 1741 C CA . GLU A 1 212 ? -59.144 -19.513 84.729 1.00 93.75 212 GLU A CA 1
ATOM 1742 C C . GLU A 1 212 ? -60.633 -19.279 84.980 1.00 93.75 212 GLU A C 1
ATOM 1744 O O . GLU A 1 212 ? -61.188 -19.821 85.935 1.00 93.75 212 GLU A O 1
ATOM 1749 N N . TYR A 1 213 ? -61.309 -18.549 84.089 1.00 94.62 213 TYR A N 1
ATOM 1750 C CA . TYR A 1 213 ? -62.752 -18.335 84.151 1.00 94.62 213 TYR A CA 1
ATOM 1751 C C . TYR A 1 213 ? -63.520 -19.663 84.138 1.00 94.62 213 TYR A C 1
ATOM 1753 O O . TYR A 1 213 ? -64.367 -19.893 85.001 1.00 94.62 213 TYR A O 1
ATOM 1761 N N . LYS A 1 214 ? -63.180 -20.577 83.217 1.00 94.06 214 LYS A N 1
ATOM 1762 C CA . LYS A 1 214 ? -63.780 -21.920 83.131 1.00 94.06 214 LYS A CA 1
ATOM 1763 C C . LYS A 1 214 ? -63.533 -22.750 84.395 1.00 94.06 214 LYS A C 1
ATOM 1765 O O . LYS A 1 214 ? -64.464 -23.382 84.892 1.00 94.06 214 LYS A O 1
ATOM 1770 N N . LYS A 1 215 ? -62.314 -22.719 84.952 1.00 93.88 215 LYS A N 1
ATOM 1771 C CA . LYS A 1 215 ? -61.989 -23.382 86.232 1.00 93.88 215 LYS A CA 1
ATOM 1772 C C . LYS A 1 215 ? -62.820 -22.817 87.384 1.00 93.88 215 LYS A C 1
ATOM 1774 O O . LYS A 1 215 ? -63.413 -23.584 88.137 1.00 93.88 215 LYS A O 1
ATOM 1779 N N . ASN A 1 216 ? -62.906 -21.494 87.497 1.00 91.19 216 ASN A N 1
ATOM 1780 C CA . ASN A 1 216 ? -63.681 -20.824 88.540 1.00 91.19 216 ASN A CA 1
ATOM 1781 C C . ASN A 1 216 ? -65.182 -21.128 88.420 1.00 91.19 216 ASN A C 1
ATOM 1783 O O . ASN A 1 216 ? -65.837 -21.381 89.429 1.00 91.19 216 ASN A O 1
ATOM 1787 N N . ALA A 1 217 ? -65.724 -21.151 87.199 1.00 91.38 217 ALA A N 1
ATOM 1788 C CA . ALA A 1 217 ? -67.110 -21.535 86.941 1.00 91.38 217 ALA A CA 1
ATOM 1789 C C . ALA A 1 217 ? -67.389 -22.992 87.354 1.00 91.38 217 ALA A C 1
ATOM 1791 O O . ALA A 1 217 ? -68.395 -23.258 88.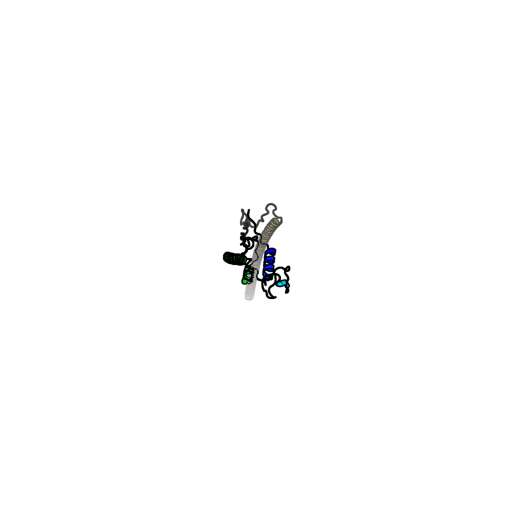009 1.00 91.38 217 ALA A O 1
ATOM 1792 N N . TYR A 1 218 ? -66.476 -23.917 87.043 1.00 89.81 218 TYR A N 1
ATOM 1793 C CA . TYR A 1 218 ? -66.578 -25.317 87.462 1.00 89.81 218 TYR A CA 1
ATOM 1794 C C . TYR A 1 218 ? -66.527 -25.480 88.990 1.00 89.81 218 TYR A C 1
ATOM 1796 O O . TYR A 1 218 ? -67.359 -26.178 89.564 1.00 89.81 218 TYR A O 1
ATOM 1804 N N . MET A 1 219 ? -65.597 -24.800 89.671 1.00 88.06 219 MET A N 1
ATOM 1805 C CA . MET A 1 219 ? -65.494 -24.851 91.137 1.00 88.06 219 MET A CA 1
ATOM 1806 C C . MET A 1 219 ? -66.743 -24.289 91.827 1.00 88.06 219 MET A C 1
ATOM 1808 O O . MET A 1 219 ? -67.155 -24.827 92.850 1.00 88.06 219 MET A O 1
ATOM 1812 N N . LYS A 1 220 ? -67.381 -23.260 91.250 1.00 83.00 220 LYS A N 1
ATOM 1813 C CA . LYS A 1 220 ? -68.664 -22.732 91.739 1.00 83.00 220 LYS A CA 1
ATOM 1814 C C . LYS A 1 220 ? -69.830 -23.709 91.585 1.00 83.00 220 LYS A C 1
ATOM 1816 O O . LYS A 1 220 ? -70.715 -23.670 92.420 1.00 83.00 220 LYS A O 1
ATOM 1821 N N . GLN A 1 221 ? -69.856 -24.551 90.549 1.00 74.38 221 GLN A N 1
ATOM 1822 C CA . GLN A 1 221 ? -70.901 -25.579 90.394 1.00 74.38 221 GLN A CA 1
ATOM 1823 C C . GLN A 1 221 ? -70.752 -26.756 91.368 1.00 74.38 221 GLN A C 1
ATOM 1825 O O . GLN A 1 221 ? -71.698 -27.517 91.548 1.00 74.38 221 GLN A O 1
ATOM 1830 N N . LYS A 1 222 ? -69.558 -26.955 91.939 1.00 67.62 222 LYS A N 1
ATOM 1831 C CA . LYS A 1 222 ? -69.250 -28.078 92.835 1.00 67.62 222 LYS A CA 1
ATOM 1832 C C . LYS A 1 222 ? -69.500 -27.760 94.322 1.00 67.62 222 LYS A C 1
ATOM 1834 O O . LYS A 1 222 ? -69.443 -28.676 95.140 1.00 67.62 222 LYS A O 1
ATOM 1839 N N . LEU A 1 223 ? -69.728 -26.488 94.650 1.00 49.03 223 LEU A N 1
ATOM 1840 C CA . LEU A 1 223 ? -70.165 -25.989 95.960 1.00 49.03 223 LEU A CA 1
ATOM 1841 C C . LEU A 1 223 ? -71.692 -25.921 96.005 1.00 49.03 223 LEU A C 1
ATOM 1843 O O . LEU A 1 223 ? -72.239 -26.250 97.077 1.00 49.03 223 LEU A O 1
#

pLDDT: mean 80.66, std 13.91, range [32.56, 98.44]